Protein AF-A0A8T5P5E3-F1 (afdb_monomer)

Solvent-accessible surface area (backbone atoms only — not comparable to full-atom values): 14438 Å² total; per-residue (Å²): 136,67,80,71,67,58,60,64,55,57,58,58,57,59,63,62,60,65,74,73,73,77,80,77,90,73,97,64,95,64,75,77,82,79,79,85,51,52,33,33,43,68,87,44,78,39,42,57,67,54,41,41,70,78,64,34,76,46,77,54,92,93,40,62,20,26,44,44,39,54,57,51,65,73,39,97,61,78,67,61,77,79,35,31,35,38,41,29,20,76,87,69,52,54,37,57,42,47,37,74,55,33,63,64,16,28,42,23,80,44,78,49,65,41,86,90,78,66,48,74,47,76,41,37,28,40,45,43,79,93,48,53,82,74,73,44,36,62,46,37,34,36,39,37,78,43,91,75,77,56,34,31,44,74,88,44,72,42,37,73,97,30,56,49,88,80,44,44,76,41,74,34,52,37,48,102,87,43,69,50,63,18,40,25,41,38,36,52,51,55,57,71,63,59,78,67,61,76,82,30,38,37,38,40,30,16,76,88,70,52,69,46,76,42,48,37,70,39,31,66,42,20,23,38,23,66,98,60,35,24,38,48,29,17,39,91,62,78,46,35,44,76,90,55,45,41,50,44,44,41,38,36,42,76,94

Structure (mmCIF, N/CA/C/O backbone):
data_AF-A0A8T5P5E3-F1
#
_entry.id   AF-A0A8T5P5E3-F1
#
loop_
_atom_site.group_PDB
_atom_site.id
_atom_site.type_symbol
_atom_site.label_atom_id
_atom_site.label_alt_id
_atom_site.label_comp_id
_atom_site.label_asym_id
_atom_site.label_entity_id
_atom_site.label_seq_id
_atom_site.pdbx_PDB_ins_code
_atom_site.Cartn_x
_atom_site.Cartn_y
_atom_site.Cartn_z
_atom_site.occupancy
_atom_site.B_iso_or_equiv
_atom_site.auth_seq_id
_atom_site.auth_comp_id
_atom_site.auth_asym_id
_atom_site.auth_atom_id
_atom_site.pdbx_PDB_model_num
ATOM 1 N N . MET A 1 1 ? 24.155 16.646 14.158 1.00 45.16 1 MET A N 1
ATOM 2 C CA . MET A 1 1 ? 23.630 16.345 12.806 1.00 45.16 1 MET A CA 1
ATOM 3 C C . MET A 1 1 ? 24.225 15.022 12.354 1.00 45.16 1 MET A C 1
ATOM 5 O O . MET A 1 1 ? 25.444 14.921 12.277 1.00 45.16 1 MET A O 1
ATOM 9 N N . ASN A 1 2 ? 23.388 13.994 12.189 1.00 41.56 2 ASN A N 1
ATOM 10 C CA . ASN A 1 2 ? 23.821 12.610 11.974 1.00 41.56 2 ASN A CA 1
ATOM 11 C C . ASN A 1 2 ? 24.125 12.335 10.497 1.00 41.56 2 ASN A C 1
ATOM 13 O O . ASN A 1 2 ? 23.390 12.759 9.612 1.00 41.56 2 ASN A O 1
ATOM 17 N N . LYS A 1 3 ? 25.197 11.576 10.241 1.00 39.78 3 LYS A N 1
ATOM 18 C CA . LYS A 1 3 ? 25.694 11.217 8.898 1.00 39.78 3 LYS A CA 1
ATOM 19 C C . LYS A 1 3 ? 24.684 10.447 8.027 1.00 39.78 3 LYS A C 1
ATOM 21 O O . LYS A 1 3 ? 24.877 10.354 6.823 1.00 39.78 3 LYS A O 1
ATOM 26 N N . ILE A 1 4 ? 23.603 9.947 8.622 1.00 45.22 4 ILE A N 1
ATOM 27 C CA . ILE A 1 4 ? 22.534 9.204 7.942 1.00 45.22 4 ILE A CA 1
ATOM 28 C C . ILE A 1 4 ? 21.692 10.125 7.037 1.00 45.22 4 ILE A C 1
ATOM 30 O O . ILE A 1 4 ? 21.225 9.689 5.991 1.00 45.22 4 ILE A O 1
ATOM 34 N N . THR A 1 5 ? 21.574 11.419 7.354 1.00 43.72 5 THR A N 1
ATOM 35 C CA . THR A 1 5 ? 20.754 12.358 6.564 1.00 43.72 5 THR A CA 1
ATOM 36 C C . THR A 1 5 ? 21.365 12.693 5.193 1.00 43.72 5 THR A C 1
ATOM 38 O O . THR A 1 5 ? 20.643 13.086 4.286 1.00 43.72 5 THR A O 1
ATOM 41 N N . TRP A 1 6 ? 22.674 12.497 4.997 1.00 36.41 6 TRP A N 1
ATOM 42 C CA . TRP A 1 6 ? 23.340 12.811 3.723 1.00 36.41 6 TRP A CA 1
ATOM 43 C C . TRP A 1 6 ? 23.205 11.716 2.657 1.00 36.41 6 TRP A C 1
ATOM 45 O O . TRP A 1 6 ? 23.246 12.026 1.471 1.00 36.41 6 TRP A O 1
ATOM 55 N N . ILE A 1 7 ? 23.007 10.453 3.049 1.00 41.41 7 ILE A N 1
ATOM 56 C CA . ILE A 1 7 ? 22.948 9.335 2.091 1.00 41.41 7 ILE A CA 1
ATOM 57 C C . ILE A 1 7 ? 21.604 9.313 1.349 1.00 41.41 7 ILE A C 1
ATOM 59 O O . ILE A 1 7 ? 21.567 9.024 0.158 1.00 41.41 7 ILE A O 1
ATOM 63 N N . ILE A 1 8 ? 20.513 9.717 2.008 1.00 42.22 8 ILE A N 1
ATOM 64 C CA . ILE A 1 8 ? 19.183 9.768 1.381 1.00 42.22 8 ILE A CA 1
ATOM 65 C C . ILE A 1 8 ? 19.092 10.911 0.352 1.00 42.22 8 ILE A C 1
ATOM 67 O O . ILE A 1 8 ? 18.445 10.760 -0.678 1.00 42.22 8 ILE A O 1
ATOM 71 N N . ILE A 1 9 ? 19.795 12.029 0.570 1.00 40.44 9 ILE A N 1
ATOM 72 C CA . ILE A 1 9 ? 19.760 13.189 -0.340 1.00 40.44 9 ILE A CA 1
ATOM 73 C C . ILE A 1 9 ? 20.582 12.940 -1.619 1.00 40.44 9 ILE A C 1
ATOM 75 O O . ILE A 1 9 ? 20.217 13.430 -2.684 1.00 40.44 9 ILE A O 1
ATOM 79 N N . ALA A 1 10 ? 21.655 12.145 -1.549 1.00 40.16 10 ALA A N 1
ATOM 80 C CA . ALA A 1 10 ? 22.505 11.878 -2.711 1.00 40.16 10 ALA A CA 1
ATOM 81 C C . ALA A 1 10 ? 21.852 10.940 -3.746 1.00 40.16 10 ALA A C 1
ATOM 83 O O . ALA A 1 10 ? 22.044 11.139 -4.942 1.00 40.16 10 ALA A O 1
ATOM 84 N N . VAL A 1 11 ? 21.045 9.964 -3.311 1.00 41.31 11 VAL A N 1
ATOM 85 C CA . VAL A 1 11 ? 20.359 9.029 -4.226 1.00 41.31 11 VAL A CA 1
ATOM 86 C C . VAL A 1 11 ? 19.199 9.716 -4.959 1.00 41.31 11 VAL A C 1
ATOM 88 O O . VAL A 1 11 ? 19.016 9.509 -6.153 1.00 41.31 11 VAL A O 1
ATOM 91 N N . VAL A 1 12 ? 18.475 10.621 -4.292 1.00 41.19 12 VAL A N 1
ATOM 92 C CA . VAL A 1 12 ? 17.370 11.380 -4.914 1.00 41.19 12 VAL A CA 1
ATOM 93 C C . VAL A 1 12 ? 17.876 12.382 -5.966 1.00 41.19 12 VAL A C 1
ATOM 95 O O . VAL A 1 12 ? 17.190 12.640 -6.951 1.00 41.19 12 VAL A O 1
ATOM 98 N N . ALA A 1 13 ? 19.092 12.916 -5.811 1.00 37.75 13 ALA A N 1
ATOM 99 C CA . ALA A 1 13 ? 19.668 13.865 -6.767 1.00 37.75 13 ALA A CA 1
ATOM 100 C C . ALA A 1 13 ? 20.162 13.217 -8.077 1.00 37.75 13 ALA A C 1
ATOM 102 O O . ALA A 1 13 ? 20.215 13.900 -9.097 1.00 37.75 13 ALA A O 1
ATOM 103 N N . ALA A 1 14 ? 20.508 11.924 -8.070 1.00 38.75 14 ALA A N 1
ATOM 104 C CA . ALA A 1 14 ? 20.955 11.217 -9.274 1.00 38.75 14 ALA A CA 1
ATOM 105 C C . ALA A 1 14 ? 19.781 10.822 -10.189 1.00 38.75 14 ALA A C 1
ATOM 107 O O . ALA A 1 14 ? 19.882 10.973 -11.404 1.00 38.75 14 ALA A O 1
ATOM 108 N N . VAL A 1 15 ? 18.639 10.431 -9.610 1.00 42.12 15 VAL A N 1
ATOM 109 C CA . VAL A 1 15 ? 17.419 10.086 -10.367 1.00 42.12 15 VAL A CA 1
ATOM 110 C C . VAL A 1 15 ? 16.830 11.317 -11.081 1.00 42.12 15 VAL A C 1
ATOM 112 O O . VAL A 1 15 ? 16.365 11.224 -12.212 1.00 42.12 15 VAL A O 1
ATOM 115 N N . LEU A 1 16 ? 16.953 12.512 -10.490 1.00 38.50 16 LEU A N 1
ATOM 116 C CA . LEU A 1 16 ? 16.468 13.766 -11.089 1.00 38.50 16 LEU A CA 1
ATOM 117 C C . LEU A 1 16 ? 17.280 14.264 -12.301 1.00 38.50 16 LEU A C 1
ATOM 119 O O . LEU A 1 16 ? 16.811 15.156 -13.006 1.00 38.50 16 LEU A O 1
ATOM 123 N N . LEU A 1 17 ? 18.475 13.724 -12.567 1.00 36.62 17 LEU A N 1
ATOM 124 C CA . LEU A 1 17 ? 19.318 14.211 -13.667 1.00 36.62 17 LEU A CA 1
ATOM 125 C C . LEU A 1 17 ? 19.034 13.515 -15.010 1.00 36.62 17 LEU A C 1
ATOM 127 O O . LEU A 1 17 ? 19.373 14.068 -16.054 1.00 36.62 17 LEU A O 1
ATOM 131 N N . VAL A 1 18 ? 18.382 12.348 -15.011 1.00 41.12 18 VAL A N 1
ATOM 132 C CA . VAL A 1 18 ? 18.103 11.594 -16.249 1.00 41.12 18 VAL A CA 1
ATOM 133 C C . VAL A 1 18 ? 16.810 12.068 -16.929 1.00 41.12 18 VAL A C 1
ATOM 135 O O . VAL A 1 18 ? 16.757 12.137 -18.153 1.00 41.12 18 VAL A O 1
ATOM 138 N N . ALA A 1 19 ? 15.816 12.542 -16.170 1.00 42.28 19 ALA A N 1
ATOM 139 C CA . ALA A 1 19 ? 14.566 13.068 -16.736 1.00 42.28 19 ALA A CA 1
ATOM 140 C C . ALA A 1 19 ? 14.718 14.426 -17.466 1.00 42.28 19 ALA A C 1
ATOM 142 O O . ALA A 1 19 ? 13.847 14.821 -18.238 1.00 42.28 19 ALA A O 1
ATOM 143 N N . ALA A 1 20 ? 15.820 15.157 -17.258 1.00 38.56 20 ALA A N 1
ATOM 144 C CA . ALA A 1 20 ? 15.995 16.513 -17.789 1.00 38.56 20 ALA A CA 1
ATOM 145 C C . ALA A 1 20 ? 16.628 16.593 -19.196 1.00 38.56 20 ALA A C 1
ATOM 147 O O . ALA A 1 20 ? 16.733 17.689 -19.745 1.00 38.56 20 ALA A O 1
ATOM 148 N N . LEU A 1 21 ? 17.054 15.475 -19.797 1.00 40.62 21 LEU A N 1
ATOM 149 C CA . LEU A 1 21 ? 17.765 15.481 -21.089 1.00 40.62 21 LEU A CA 1
ATOM 150 C C . LEU A 1 21 ? 16.905 15.095 -22.309 1.00 40.62 21 LEU A C 1
ATOM 152 O O . LEU A 1 21 ? 17.418 15.091 -23.424 1.00 40.62 21 LEU A O 1
ATOM 156 N N . GLY A 1 22 ? 15.606 14.835 -22.138 1.00 39.25 22 GLY A N 1
ATOM 157 C CA . GLY A 1 22 ? 14.732 14.347 -23.217 1.00 39.25 22 GLY A CA 1
ATOM 158 C C . GLY A 1 22 ? 13.966 15.394 -24.036 1.00 39.25 22 GLY A C 1
ATOM 159 O O . GLY A 1 22 ? 13.240 15.013 -24.945 1.00 39.25 22 GLY A O 1
ATOM 160 N N . LEU A 1 23 ? 14.081 16.697 -23.753 1.00 38.88 23 LEU A N 1
ATOM 161 C CA . LEU A 1 23 ? 13.311 17.730 -24.466 1.00 38.88 23 LEU A CA 1
ATOM 162 C C . LEU A 1 23 ? 14.224 18.770 -25.132 1.00 38.88 23 LEU A C 1
ATOM 164 O O . LEU A 1 23 ? 14.271 19.929 -24.723 1.00 38.88 23 LEU A O 1
ATOM 168 N N . SER A 1 24 ? 14.929 18.378 -26.196 1.00 39.50 24 SER A N 1
ATOM 169 C CA . SER A 1 24 ? 15.354 19.336 -27.227 1.00 39.50 24 SER A CA 1
ATOM 170 C C . SER A 1 24 ? 14.561 19.074 -28.504 1.00 39.50 24 SER A C 1
ATOM 172 O O . SER A 1 24 ? 14.852 18.141 -29.250 1.00 39.50 24 SER A O 1
ATOM 174 N N . MET A 1 25 ? 13.539 19.895 -28.738 1.00 38.22 25 MET A N 1
ATOM 175 C CA . MET A 1 25 ? 12.763 19.891 -29.973 1.00 38.22 25 MET A CA 1
ATOM 176 C C . MET A 1 25 ? 13.641 20.401 -31.121 1.00 38.22 25 MET A C 1
ATOM 178 O O . MET A 1 25 ? 13.928 21.595 -31.188 1.00 38.22 25 MET A O 1
ATOM 182 N N . ASN A 1 26 ? 14.062 19.502 -32.012 1.00 43.06 26 ASN A N 1
ATOM 183 C CA . ASN A 1 26 ? 14.483 19.870 -33.360 1.00 43.06 26 ASN A CA 1
ATOM 184 C C . ASN A 1 26 ? 13.340 19.536 -34.324 1.00 43.06 26 ASN A C 1
ATOM 186 O O . ASN A 1 26 ? 13.001 18.375 -34.542 1.00 43.06 26 ASN A O 1
ATOM 190 N N . ASP A 1 27 ? 12.754 20.603 -34.857 1.00 58.12 27 ASP A N 1
ATOM 191 C CA . ASP A 1 27 ? 11.652 20.658 -35.816 1.00 58.12 27 ASP A CA 1
ATOM 192 C C . ASP A 1 27 ? 12.148 20.356 -37.240 1.00 58.12 27 ASP A C 1
ATOM 194 O O . ASP A 1 27 ? 12.181 21.235 -38.091 1.00 58.12 27 ASP A O 1
ATOM 198 N N . ASP A 1 28 ? 12.612 19.127 -37.485 1.00 46.50 28 ASP A N 1
ATOM 199 C CA . ASP A 1 28 ? 13.030 18.679 -38.823 1.00 46.50 28 ASP A CA 1
ATOM 200 C C . ASP A 1 28 ? 12.792 17.168 -38.998 1.00 46.50 28 ASP A C 1
ATOM 202 O O . ASP A 1 28 ? 13.725 16.368 -39.007 1.00 46.50 28 ASP A O 1
ATOM 206 N N . GLY A 1 29 ? 11.524 16.753 -39.122 1.00 53.09 29 GLY A N 1
ATOM 207 C CA . GLY A 1 29 ? 11.130 15.455 -39.705 1.00 53.09 29 GLY A CA 1
ATOM 208 C C . GLY A 1 29 ? 11.810 14.198 -39.135 1.00 53.09 29 GLY A C 1
ATOM 209 O O . GLY A 1 29 ? 11.967 13.207 -39.855 1.00 53.09 29 GLY A O 1
ATOM 210 N N . ALA A 1 30 ? 12.254 14.246 -37.878 1.00 44.53 30 ALA A N 1
ATOM 211 C CA . ALA A 1 30 ? 13.003 13.183 -37.233 1.00 44.53 30 ALA A CA 1
ATOM 212 C C . ALA A 1 30 ? 12.046 12.097 -36.738 1.00 44.53 30 ALA A C 1
ATOM 214 O O . ALA A 1 30 ? 11.038 12.384 -36.100 1.00 44.53 30 ALA A O 1
ATOM 215 N N . LYS A 1 31 ? 12.383 10.849 -37.076 1.00 46.12 31 LYS A N 1
ATOM 216 C CA . LYS A 1 31 ? 11.751 9.632 -36.561 1.00 46.12 31 LYS A CA 1
ATOM 217 C C . LYS A 1 31 ? 11.583 9.722 -35.044 1.00 46.12 31 LYS A C 1
ATOM 219 O O . LYS A 1 31 ? 12.480 10.259 -34.395 1.00 46.12 31 LYS A O 1
ATOM 224 N N . ASP A 1 32 ? 10.466 9.182 -34.555 1.00 50.44 32 ASP A N 1
ATOM 225 C CA . ASP A 1 32 ? 10.062 9.165 -33.149 1.00 50.44 32 ASP A CA 1
ATOM 226 C C . ASP A 1 32 ? 11.248 9.092 -32.186 1.00 50.44 32 ASP A C 1
ATOM 228 O O . ASP A 1 32 ? 12.123 8.235 -32.371 1.00 50.44 32 ASP A O 1
ATOM 232 N N . PRO A 1 33 ? 11.306 9.969 -31.167 1.00 53.09 33 PRO A N 1
ATOM 233 C CA . PRO A 1 33 ? 12.269 9.802 -30.098 1.00 53.09 33 PRO A CA 1
ATOM 234 C C . PRO A 1 33 ? 12.005 8.440 -29.456 1.00 53.09 33 PRO A C 1
ATOM 236 O O . PRO A 1 33 ? 10.984 8.228 -28.810 1.00 53.09 33 PRO A O 1
ATOM 239 N N . GLU A 1 34 ? 12.922 7.500 -29.669 1.00 67.50 34 GLU A N 1
ATOM 240 C CA . GLU A 1 34 ? 12.907 6.205 -29.004 1.00 67.50 34 GLU A CA 1
ATOM 241 C C . GLU A 1 34 ? 12.962 6.478 -27.495 1.00 67.50 34 GLU A C 1
ATOM 243 O O . GLU A 1 34 ? 13.973 6.956 -26.972 1.00 67.50 34 GLU A O 1
ATOM 248 N N . TYR A 1 35 ? 11.829 6.302 -26.809 1.00 69.31 35 TYR A N 1
ATOM 249 C CA . TYR A 1 35 ? 11.712 6.605 -25.388 1.00 69.31 35 TYR A CA 1
ATOM 250 C C . TYR A 1 35 ? 12.671 5.704 -24.608 1.00 69.31 35 TYR A C 1
ATOM 252 O O . TYR A 1 35 ? 12.421 4.511 -24.428 1.00 69.31 35 TYR A O 1
ATOM 260 N N . VAL A 1 36 ? 13.768 6.274 -24.106 1.00 82.38 36 VAL A N 1
ATOM 261 C CA . VAL A 1 36 ? 14.658 5.572 -23.176 1.00 82.38 36 VAL A CA 1
ATOM 262 C C . VAL A 1 36 ? 14.017 5.615 -21.795 1.00 82.38 36 VAL A C 1
ATOM 264 O O . VAL A 1 36 ? 14.304 6.485 -20.976 1.00 82.38 36 VAL A O 1
ATOM 267 N N . LEU A 1 37 ? 13.092 4.690 -21.559 1.00 91.69 37 LEU A N 1
ATOM 268 C CA . LEU A 1 37 ? 12.469 4.503 -20.256 1.00 91.69 37 LEU A CA 1
ATOM 269 C C . LEU A 1 37 ? 13.406 3.691 -19.364 1.00 91.69 37 LEU A C 1
ATOM 271 O O . LEU A 1 37 ? 13.874 2.620 -19.759 1.00 91.69 37 LEU A O 1
ATOM 275 N N . SER A 1 38 ? 13.665 4.192 -18.161 1.00 94.31 38 SER A N 1
ATOM 276 C CA . SER A 1 38 ? 14.521 3.542 -17.175 1.00 94.31 38 SER A CA 1
ATOM 277 C C . SER A 1 38 ? 13.876 3.522 -15.794 1.00 94.31 38 SER A C 1
ATOM 279 O O . SER A 1 38 ? 12.949 4.279 -15.512 1.00 94.31 38 SER A O 1
ATOM 281 N N . ALA A 1 39 ? 14.362 2.634 -14.932 1.00 95.62 39 ALA A N 1
ATOM 282 C CA . ALA A 1 39 ? 13.995 2.614 -13.525 1.00 95.62 39 ALA A CA 1
ATOM 283 C C . ALA A 1 39 ? 15.183 2.223 -12.645 1.00 95.62 39 ALA A C 1
ATOM 285 O O . ALA A 1 39 ? 16.041 1.432 -13.043 1.00 95.62 39 ALA A O 1
ATOM 286 N N . ASN A 1 40 ? 15.185 2.741 -11.419 1.00 97.19 40 ASN A N 1
ATOM 287 C CA . ASN A 1 40 ? 16.149 2.383 -10.387 1.00 97.19 40 ASN A CA 1
ATOM 288 C C . ASN A 1 40 ? 15.592 1.267 -9.491 1.00 97.19 40 ASN A C 1
ATOM 290 O O . ASN A 1 40 ? 14.604 1.453 -8.776 1.00 97.19 40 ASN A O 1
ATOM 294 N N . ILE A 1 41 ? 16.233 0.107 -9.484 1.00 97.31 41 ILE A N 1
ATOM 295 C CA . ILE A 1 41 ? 15.871 -1.032 -8.646 1.00 97.31 41 ILE A CA 1
ATOM 296 C C . ILE A 1 41 ? 16.900 -1.148 -7.528 1.00 97.31 41 ILE A C 1
ATOM 298 O O . ILE A 1 41 ? 17.997 -1.670 -7.701 1.00 97.31 41 ILE A O 1
ATOM 302 N N . ASN A 1 42 ? 16.536 -0.630 -6.355 1.00 93.94 42 ASN A N 1
ATOM 303 C CA . ASN A 1 42 ? 17.320 -0.693 -5.124 1.00 93.94 42 ASN A CA 1
ATOM 304 C C . ASN A 1 42 ? 18.788 -0.241 -5.307 1.00 93.94 42 ASN A C 1
ATOM 306 O O . ASN A 1 42 ? 19.707 -0.825 -4.730 1.00 93.94 42 ASN A O 1
ATOM 310 N N . GLY A 1 43 ? 18.999 0.818 -6.094 1.00 94.19 43 GLY A N 1
ATOM 311 C CA . GLY A 1 43 ? 20.308 1.411 -6.367 1.00 94.19 43 GLY A CA 1
ATOM 312 C C . GLY A 1 43 ? 20.943 1.023 -7.705 1.00 94.19 43 GLY A C 1
ATOM 313 O O . GLY A 1 43 ? 21.932 1.655 -8.064 1.00 94.19 43 GLY A O 1
ATOM 314 N N . SER A 1 44 ? 20.384 0.063 -8.442 1.00 96.00 44 SER A N 1
ATOM 315 C CA . SER A 1 44 ? 20.813 -0.287 -9.804 1.00 96.00 44 SER A CA 1
ATOM 316 C C . SER A 1 44 ? 19.883 0.342 -10.842 1.00 96.00 44 SER A C 1
ATOM 318 O O . SER A 1 44 ? 18.669 0.214 -10.715 1.00 96.00 44 SER A O 1
ATOM 320 N N . ASP A 1 45 ? 20.424 1.011 -11.858 1.00 96.44 45 ASP A N 1
ATOM 321 C CA . ASP A 1 45 ? 19.632 1.593 -12.948 1.00 96.44 45 ASP A CA 1
ATOM 322 C C . ASP A 1 45 ? 19.542 0.621 -14.126 1.00 96.44 45 ASP A C 1
ATOM 324 O O . ASP A 1 45 ? 20.558 0.069 -14.540 1.00 96.44 45 ASP A O 1
ATOM 328 N N . TYR A 1 46 ? 18.340 0.460 -14.680 1.00 95.81 46 TYR A N 1
ATOM 329 C CA . TYR A 1 46 ? 18.096 -0.340 -15.880 1.00 95.81 46 TYR A CA 1
ATOM 330 C C . TYR A 1 46 ? 17.227 0.446 -16.855 1.00 95.81 46 TYR A C 1
ATOM 332 O O . TYR A 1 46 ? 16.250 1.081 -16.451 1.00 95.81 46 TYR A O 1
ATOM 340 N N . THR A 1 47 ? 17.532 0.375 -18.143 1.00 96.69 47 THR A N 1
ATOM 341 C CA . THR A 1 47 ? 16.585 0.703 -19.216 1.00 96.69 47 THR A CA 1
ATOM 342 C C . THR A 1 47 ? 15.593 -0.442 -19.408 1.00 96.69 47 THR A C 1
ATOM 344 O O . THR A 1 47 ? 15.882 -1.592 -19.084 1.00 96.69 47 THR A O 1
ATOM 347 N N . TYR A 1 48 ? 14.417 -0.170 -19.974 1.00 95.25 48 TYR A N 1
ATOM 348 C CA . TYR A 1 48 ? 13.432 -1.226 -20.227 1.00 95.25 48 TYR A CA 1
ATOM 349 C C . TYR A 1 48 ? 13.959 -2.327 -21.165 1.00 95.25 48 TYR A C 1
ATOM 351 O O . TYR A 1 48 ? 13.645 -3.501 -20.977 1.00 95.25 48 TYR A O 1
ATOM 359 N N . ALA A 1 49 ? 14.802 -1.967 -22.139 1.00 95.12 49 ALA A N 1
ATOM 360 C CA . ALA A 1 49 ? 15.452 -2.931 -23.024 1.00 95.12 49 ALA A CA 1
ATOM 361 C C . ALA A 1 49 ? 16.400 -3.870 -22.257 1.00 95.12 49 ALA A C 1
ATOM 363 O O . ALA A 1 49 ? 16.322 -5.083 -22.442 1.00 95.12 49 ALA A O 1
ATOM 364 N N . GLU A 1 50 ? 17.233 -3.330 -21.359 1.00 96.75 50 GLU A N 1
ATOM 365 C CA . GLU A 1 50 ? 18.102 -4.129 -20.480 1.00 96.75 50 GLU A CA 1
ATOM 366 C C . GLU A 1 50 ? 17.276 -5.029 -19.557 1.00 96.75 50 GLU A C 1
ATOM 368 O O . GLU A 1 50 ? 17.571 -6.213 -19.436 1.00 96.75 50 GLU A O 1
ATOM 373 N N . MET A 1 51 ? 16.182 -4.515 -18.979 1.00 97.44 51 MET A N 1
ATOM 374 C CA . MET A 1 51 ? 15.294 -5.327 -18.141 1.00 97.44 51 MET A CA 1
ATOM 375 C C . MET A 1 51 ? 14.750 -6.550 -18.900 1.00 97.44 51 MET A C 1
ATOM 377 O O . MET A 1 51 ? 14.696 -7.648 -18.348 1.00 97.44 51 MET A O 1
ATOM 381 N N . MET A 1 52 ? 14.329 -6.374 -20.157 1.00 96.56 52 MET A N 1
ATOM 382 C CA . MET A 1 52 ? 13.813 -7.477 -20.974 1.00 96.56 52 MET A CA 1
ATOM 383 C C . MET A 1 52 ? 14.900 -8.482 -21.363 1.00 96.56 52 MET A C 1
ATOM 385 O O . MET A 1 52 ? 14.630 -9.683 -21.352 1.00 96.56 52 MET A O 1
ATOM 389 N N . ASP A 1 53 ? 16.100 -8.010 -21.707 1.00 97.12 53 ASP A N 1
ATOM 390 C CA . ASP A 1 53 ? 17.220 -8.870 -22.110 1.00 97.12 53 ASP A CA 1
ATOM 391 C C . ASP A 1 53 ? 17.757 -9.693 -20.929 1.00 97.12 53 ASP A C 1
ATOM 393 O O . ASP A 1 53 ? 17.916 -10.910 -21.032 1.00 97.12 53 ASP A O 1
ATOM 397 N N . GLU A 1 54 ? 17.964 -9.052 -19.776 1.00 97.88 54 GLU A N 1
ATOM 398 C CA . GLU A 1 54 ? 18.584 -9.683 -18.607 1.00 97.88 54 GLU A CA 1
ATOM 399 C C . GLU A 1 54 ? 17.621 -10.592 -17.834 1.00 97.88 54 GLU A C 1
ATOM 401 O O . GLU A 1 54 ? 18.010 -11.668 -17.369 1.00 97.88 54 GLU A O 1
ATOM 406 N N . PHE A 1 55 ? 16.354 -10.191 -17.698 1.00 97.69 55 PHE A N 1
ATOM 407 C CA . PHE A 1 55 ? 15.393 -10.882 -16.828 1.00 97.69 55 PHE A CA 1
ATOM 408 C C . PHE A 1 55 ? 14.301 -11.636 -17.594 1.00 97.69 55 PHE A C 1
ATOM 410 O O . PHE A 1 55 ? 13.519 -12.373 -16.982 1.00 97.69 55 PHE A O 1
ATOM 417 N N . GLY A 1 56 ? 14.253 -11.485 -18.919 1.00 96.06 56 GLY A N 1
ATOM 418 C CA . GLY A 1 56 ? 13.226 -12.065 -19.775 1.00 96.06 56 GLY A CA 1
ATOM 419 C C . GLY A 1 56 ? 11.844 -11.443 -19.572 1.00 96.06 56 GLY A C 1
ATOM 420 O O . GLY A 1 56 ? 11.631 -10.536 -18.763 1.00 96.06 56 GLY A O 1
ATOM 421 N N . THR 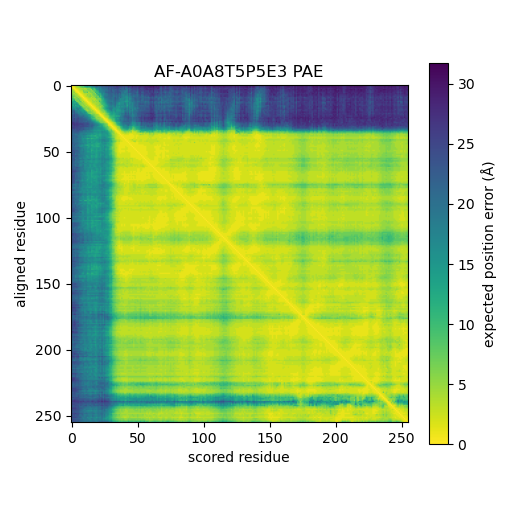A 1 57 ? 10.866 -11.967 -20.312 1.00 96.81 57 THR A N 1
ATOM 422 C CA . THR A 1 57 ? 9.475 -11.516 -20.232 1.00 96.81 57 THR A CA 1
ATOM 423 C C . THR A 1 57 ? 8.567 -12.551 -19.567 1.00 96.81 57 THR A C 1
ATOM 425 O O . THR A 1 57 ? 8.796 -13.763 -19.589 1.00 96.81 57 THR A O 1
ATOM 428 N N . LYS A 1 58 ? 7.509 -12.051 -18.929 1.00 96.56 58 LYS A N 1
ATOM 429 C CA . LYS A 1 58 ? 6.442 -12.806 -18.273 1.00 96.56 58 LYS A CA 1
ATOM 430 C C . LYS A 1 58 ? 5.109 -12.149 -18.610 1.00 96.56 58 LYS A C 1
ATOM 432 O O . LYS A 1 58 ? 4.978 -10.929 -18.541 1.00 96.56 58 LYS A O 1
ATOM 437 N N . THR A 1 59 ? 4.096 -12.957 -18.912 1.00 97.38 59 THR A N 1
ATOM 438 C CA . THR A 1 59 ? 2.728 -12.464 -19.106 1.00 97.38 59 THR A CA 1
ATOM 439 C C . THR A 1 59 ? 1.929 -12.549 -17.808 1.00 97.38 59 THR A C 1
ATOM 441 O O . THR A 1 59 ? 1.844 -13.613 -17.193 1.00 97.38 59 THR A O 1
ATOM 444 N N . VAL A 1 60 ? 1.310 -11.439 -17.407 1.00 96.25 60 VAL A N 1
ATOM 445 C CA . VAL A 1 60 ? 0.425 -11.323 -16.240 1.00 96.25 60 VAL A CA 1
ATOM 446 C C . VAL A 1 60 ? -0.791 -10.487 -16.631 1.00 96.25 60 VAL A C 1
ATOM 448 O O . VAL A 1 60 ? -0.641 -9.404 -17.189 1.00 96.25 60 VAL A O 1
ATOM 451 N N . ASP A 1 61 ? -2.004 -10.993 -16.388 1.00 92.81 61 ASP A N 1
ATOM 452 C CA . ASP A 1 61 ? -3.270 -10.339 -16.770 1.00 92.81 61 ASP A CA 1
ATOM 453 C C . ASP A 1 61 ? -3.307 -9.844 -18.227 1.00 92.81 61 ASP A C 1
ATOM 455 O O . ASP A 1 61 ? -3.739 -8.727 -18.535 1.00 92.81 61 ASP A O 1
ATOM 459 N N . GLY A 1 62 ? -2.793 -10.681 -19.134 1.00 95.38 62 GLY A N 1
ATOM 460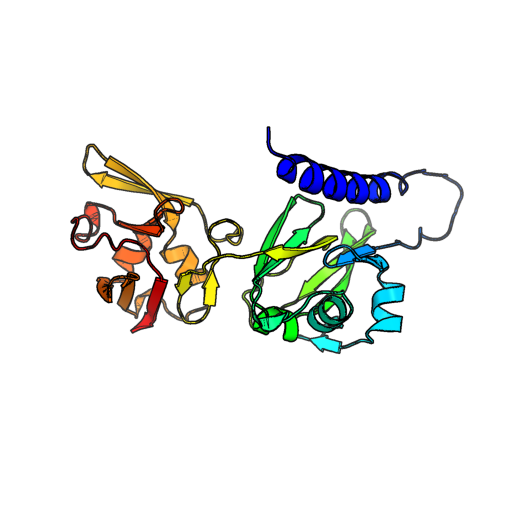 C CA . GLY A 1 62 ? -2.721 -10.388 -20.566 1.00 95.38 62 GLY A CA 1
ATOM 461 C C . GLY A 1 62 ? -1.724 -9.291 -20.950 1.00 95.38 62 GLY A C 1
ATOM 462 O O . GLY A 1 62 ? -1.751 -8.845 -22.091 1.00 95.38 62 GLY A O 1
ATOM 463 N N . LYS A 1 63 ? -0.864 -8.844 -20.027 1.00 96.75 63 LYS A N 1
ATOM 464 C CA . LYS A 1 63 ? 0.219 -7.886 -20.286 1.00 96.75 63 LYS A CA 1
ATOM 465 C C . LYS A 1 63 ? 1.555 -8.593 -20.217 1.00 96.75 63 LYS A C 1
ATOM 467 O O . LYS A 1 63 ? 1.786 -9.372 -19.296 1.00 96.75 63 LYS A O 1
ATOM 472 N N . GLU A 1 64 ? 2.414 -8.330 -21.186 1.00 97.94 64 GLU A N 1
ATOM 473 C CA . GLU A 1 64 ? 3.787 -8.817 -21.199 1.00 97.94 64 GLU A CA 1
ATOM 474 C C . GLU A 1 64 ? 4.701 -7.799 -20.518 1.00 97.94 64 GLU A C 1
ATOM 476 O O . GLU A 1 64 ? 4.611 -6.604 -20.775 1.00 97.94 64 GLU A O 1
ATOM 481 N N . GLY A 1 65 ? 5.568 -8.256 -19.623 1.00 97.81 65 GLY A N 1
ATOM 482 C CA . GLY A 1 65 ? 6.504 -7.379 -18.936 1.00 97.81 65 GLY A CA 1
ATOM 483 C C . GLY A 1 65 ? 7.591 -8.144 -18.201 1.00 97.81 65 GLY A C 1
ATOM 484 O O . GLY A 1 65 ? 7.701 -9.361 -18.317 1.00 97.81 65 GLY A O 1
ATOM 485 N N . VAL A 1 66 ? 8.392 -7.426 -17.427 1.00 98.44 66 VAL A N 1
ATOM 486 C CA . VAL A 1 66 ? 9.557 -7.962 -16.718 1.00 98.44 66 VAL A CA 1
ATOM 487 C C . VAL A 1 66 ? 9.216 -8.209 -15.252 1.00 98.44 66 VAL A C 1
ATOM 489 O O . VAL A 1 66 ? 8.549 -7.391 -14.621 1.00 98.44 66 VAL A O 1
ATOM 492 N N . SER A 1 67 ? 9.652 -9.338 -14.685 1.00 98.19 67 SER A N 1
ATOM 493 C CA . SER A 1 67 ? 9.364 -9.675 -13.283 1.00 98.19 67 SER A CA 1
ATOM 494 C C . SER A 1 67 ? 10.028 -8.699 -12.308 1.00 98.19 67 SER A C 1
ATOM 496 O O . SER A 1 67 ? 11.251 -8.573 -12.279 1.00 98.19 67 SER A O 1
ATOM 498 N N . LEU A 1 68 ? 9.225 -8.095 -11.424 1.00 98.19 68 LEU A N 1
ATOM 499 C CA . LEU A 1 68 ? 9.722 -7.222 -10.353 1.00 98.19 68 LEU A CA 1
ATOM 500 C C . LEU A 1 68 ? 10.671 -7.965 -9.404 1.00 98.19 68 LEU A C 1
ATOM 502 O O . LEU A 1 68 ? 11.729 -7.449 -9.052 1.00 98.19 68 LEU A O 1
ATOM 506 N N . SER A 1 69 ? 10.328 -9.197 -9.018 1.00 98.19 69 SER A N 1
ATOM 507 C CA . SER A 1 69 ? 11.197 -10.006 -8.156 1.00 98.19 69 SER A CA 1
ATOM 508 C C . SER A 1 69 ? 12.522 -10.404 -8.805 1.00 98.19 69 SER A C 1
ATOM 510 O O . SER A 1 69 ? 13.523 -10.477 -8.099 1.00 98.19 69 SER A O 1
ATOM 512 N N . ALA A 1 70 ? 12.555 -10.641 -10.123 1.00 98.12 70 ALA A N 1
ATOM 513 C CA . ALA A 1 70 ? 13.799 -10.968 -10.820 1.00 98.12 70 ALA A CA 1
ATOM 514 C C . ALA A 1 70 ? 14.773 -9.786 -10.761 1.00 98.12 70 ALA A C 1
ATOM 516 O O . ALA A 1 70 ? 15.911 -9.967 -10.337 1.00 98.12 70 ALA A O 1
ATOM 517 N N . MET A 1 71 ? 14.277 -8.576 -11.046 1.00 97.94 71 MET A N 1
ATOM 518 C CA . MET A 1 71 ? 15.066 -7.347 -10.940 1.00 97.94 71 MET A CA 1
ATOM 519 C C . MET A 1 71 ? 15.577 -7.102 -9.515 1.00 97.94 71 MET A C 1
ATOM 521 O O . MET A 1 71 ? 16.725 -6.731 -9.324 1.00 97.94 71 MET A O 1
ATOM 525 N N . VAL A 1 72 ? 14.758 -7.335 -8.481 1.00 97.88 72 VAL A N 1
ATOM 526 C CA . VAL A 1 72 ? 15.212 -7.187 -7.084 1.00 97.88 72 VAL A CA 1
ATOM 527 C C . VAL A 1 72 ? 16.273 -8.229 -6.715 1.00 97.88 72 VAL A C 1
ATOM 529 O O . VAL A 1 72 ? 17.231 -7.891 -6.019 1.00 97.88 72 VAL A O 1
ATOM 532 N N . ASN A 1 73 ? 16.119 -9.477 -7.165 1.00 97.31 73 ASN A N 1
ATOM 533 C CA . ASN A 1 73 ? 17.063 -10.563 -6.884 1.00 97.31 73 ASN A CA 1
ATOM 534 C C . ASN A 1 73 ? 18.437 -10.360 -7.536 1.00 97.31 73 ASN A C 1
ATOM 536 O O . ASN A 1 73 ? 19.414 -10.917 -7.042 1.00 97.31 73 ASN A O 1
ATOM 540 N N . ASP A 1 74 ? 18.511 -9.588 -8.619 1.00 97.44 74 ASP A N 1
ATOM 541 C CA . ASP A 1 74 ? 19.774 -9.214 -9.263 1.00 97.44 74 ASP A CA 1
ATOM 542 C C . ASP A 1 74 ? 20.578 -8.191 -8.441 1.00 97.44 74 ASP A C 1
ATOM 544 O O . ASP A 1 74 ? 21.798 -8.071 -8.548 1.00 97.44 74 ASP A O 1
ATOM 548 N N . THR A 1 75 ? 19.911 -7.484 -7.528 1.00 94.06 75 THR A N 1
ATOM 549 C CA . THR A 1 75 ? 20.579 -6.537 -6.635 1.00 94.06 75 THR A CA 1
ATOM 550 C C . THR A 1 75 ? 21.363 -7.270 -5.543 1.00 94.06 75 THR A C 1
ATOM 552 O O . THR A 1 75 ? 21.075 -8.407 -5.175 1.00 94.06 75 THR A O 1
ATOM 555 N N . ALA A 1 76 ? 22.322 -6.589 -4.910 1.00 92.62 76 ALA A N 1
ATOM 556 C CA . ALA A 1 76 ? 23.081 -7.135 -3.776 1.00 92.62 76 ALA A CA 1
ATOM 557 C C . ALA A 1 76 ? 22.261 -7.255 -2.463 1.00 92.62 76 ALA A C 1
ATOM 559 O O . ALA A 1 76 ? 22.818 -7.195 -1.360 1.00 92.62 76 ALA A O 1
ATOM 560 N N . LEU A 1 77 ? 20.931 -7.360 -2.546 1.00 93.31 77 LEU A N 1
ATOM 561 C CA . LEU A 1 77 ? 20.039 -7.418 -1.397 1.00 93.31 77 LEU A CA 1
ATOM 562 C C . LEU A 1 77 ? 19.972 -8.832 -0.810 1.00 93.31 77 LEU A C 1
ATOM 564 O O . LEU A 1 77 ? 19.473 -9.763 -1.428 1.00 93.31 77 LEU A O 1
ATOM 568 N N . ALA A 1 78 ? 20.413 -8.980 0.439 1.00 95.56 78 ALA A N 1
ATOM 569 C CA . ALA A 1 78 ? 20.231 -10.223 1.180 1.00 95.56 78 ALA A CA 1
ATOM 570 C C . ALA A 1 78 ? 18.785 -10.382 1.687 1.00 95.56 78 ALA A C 1
ATOM 572 O O . ALA A 1 78 ? 18.196 -9.424 2.201 1.00 95.56 78 ALA A O 1
ATOM 573 N N . ASN A 1 79 ? 18.280 -11.619 1.623 1.00 95.69 79 ASN A N 1
ATOM 574 C CA . ASN A 1 79 ? 16.980 -12.060 2.146 1.00 95.69 79 ASN A CA 1
ATOM 575 C C . ASN A 1 79 ? 15.806 -11.176 1.673 1.00 95.69 79 ASN A C 1
ATOM 577 O O . ASN A 1 79 ? 15.129 -10.558 2.508 1.00 95.69 79 ASN A O 1
ATOM 581 N N . PRO A 1 80 ? 15.588 -11.050 0.350 1.00 96.69 80 PRO A N 1
ATOM 582 C CA . PRO A 1 80 ? 14.556 -10.185 -0.224 1.00 96.69 80 PRO A CA 1
ATOM 583 C C . PRO A 1 80 ? 13.148 -10.459 0.333 1.00 96.69 80 PRO A C 1
ATOM 585 O O . PRO A 1 80 ? 12.333 -9.542 0.425 1.00 96.69 80 PRO A O 1
ATOM 588 N N . GLU A 1 81 ? 12.877 -11.680 0.781 1.00 96.50 81 GLU A N 1
ATOM 589 C CA . GLU A 1 81 ? 11.612 -12.116 1.370 1.00 96.50 81 GLU A CA 1
ATOM 590 C C . GLU A 1 81 ? 11.284 -11.492 2.730 1.00 96.50 81 GLU A C 1
ATOM 592 O O . GLU A 1 81 ? 10.139 -11.546 3.171 1.00 96.50 81 GLU A O 1
ATOM 597 N N . THR A 1 82 ? 12.270 -10.892 3.398 1.00 95.88 82 THR A N 1
ATOM 598 C CA . THR A 1 82 ? 12.096 -10.274 4.724 1.00 95.88 82 THR A CA 1
ATOM 599 C C . THR A 1 82 ? 11.772 -8.783 4.665 1.00 95.88 82 THR A C 1
ATOM 601 O O . THR A 1 82 ? 11.538 -8.165 5.704 1.00 95.88 82 THR A O 1
ATOM 604 N N . TRP A 1 83 ? 11.770 -8.198 3.466 1.00 96.81 83 TRP A N 1
ATOM 605 C CA . TRP A 1 83 ? 11.587 -6.766 3.261 1.00 96.81 83 TRP A CA 1
ATOM 606 C C . TRP A 1 83 ? 10.210 -6.437 2.689 1.00 96.81 83 TRP A C 1
ATOM 608 O O . TRP A 1 83 ? 9.614 -7.203 1.929 1.00 96.81 83 TRP A O 1
ATOM 618 N N . THR A 1 84 ? 9.757 -5.228 3.006 1.00 97.31 84 THR A N 1
ATOM 619 C CA . THR A 1 84 ? 8.724 -4.529 2.243 1.00 97.31 84 THR A CA 1
ATOM 620 C C . THR A 1 84 ? 9.407 -3.698 1.157 1.00 97.31 84 THR A C 1
ATOM 622 O O . THR A 1 84 ? 10.557 -3.281 1.307 1.00 97.31 84 THR A O 1
ATOM 625 N N . TYR A 1 85 ? 8.704 -3.422 0.067 1.00 98.00 85 TYR A N 1
ATOM 626 C CA . TYR A 1 85 ? 9.206 -2.641 -1.055 1.00 98.00 85 TYR A CA 1
ATOM 627 C C . TYR A 1 85 ? 8.298 -1.452 -1.304 1.00 98.00 85 TYR A C 1
ATOM 629 O O . TYR A 1 85 ? 7.089 -1.616 -1.436 1.00 98.00 85 TYR A O 1
ATOM 637 N N . VAL A 1 86 ? 8.889 -0.264 -1.381 1.00 98.19 86 VAL A N 1
ATOM 638 C CA . VAL A 1 86 ? 8.208 0.953 -1.815 1.00 98.19 86 VAL A CA 1
ATOM 639 C C . VAL A 1 86 ? 8.490 1.149 -3.293 1.00 98.19 86 VAL A C 1
ATOM 641 O O . VAL A 1 86 ? 9.645 1.264 -3.709 1.00 98.19 86 VAL A O 1
ATOM 644 N N . ILE A 1 87 ? 7.420 1.210 -4.069 1.00 98.06 87 ILE A N 1
ATOM 645 C CA . ILE A 1 87 ? 7.429 1.426 -5.507 1.00 98.06 87 ILE A CA 1
ATOM 646 C C . ILE A 1 87 ? 6.981 2.854 -5.762 1.00 98.06 87 ILE A C 1
ATOM 648 O O . ILE A 1 87 ? 5.933 3.262 -5.261 1.00 98.06 87 ILE A O 1
ATOM 652 N N . LYS A 1 88 ? 7.773 3.609 -6.521 1.00 97.44 88 LYS A N 1
ATOM 653 C CA . LYS A 1 88 ? 7.554 5.031 -6.777 1.00 97.44 88 LYS A CA 1
ATOM 654 C C . LYS A 1 88 ? 7.398 5.314 -8.261 1.00 97.44 88 LYS A C 1
ATOM 656 O O . LYS A 1 88 ? 8.089 4.717 -9.089 1.00 97.44 88 LYS A O 1
ATOM 661 N N . ALA A 1 89 ? 6.512 6.252 -8.546 1.00 96.75 89 ALA A N 1
ATOM 662 C CA . ALA A 1 89 ? 6.388 6.921 -9.823 1.00 96.75 89 ALA A CA 1
ATOM 663 C C . ALA A 1 89 ? 7.212 8.214 -9.850 1.00 96.75 89 ALA A C 1
ATOM 665 O O . ALA A 1 89 ? 7.521 8.787 -8.799 1.00 96.75 89 ALA A O 1
ATOM 666 N N . ASP A 1 90 ? 7.473 8.725 -11.051 1.00 94.62 90 ASP A N 1
ATOM 667 C CA . ASP A 1 90 ? 8.098 10.041 -11.246 1.00 94.62 90 ASP A CA 1
ATOM 668 C C . ASP A 1 90 ? 7.230 11.211 -10.755 1.00 94.62 90 ASP A C 1
ATOM 670 O O . ASP A 1 90 ? 7.747 12.265 -10.387 1.00 94.62 90 ASP A O 1
ATOM 674 N N . ASP A 1 91 ? 5.907 11.032 -10.690 1.00 93.06 91 ASP A N 1
ATOM 675 C CA . ASP A 1 91 ? 4.965 12.051 -10.200 1.00 93.06 91 ASP A CA 1
ATOM 676 C C . ASP A 1 91 ? 4.904 12.140 -8.659 1.00 93.06 91 ASP A C 1
ATOM 678 O O . ASP A 1 91 ? 4.105 12.895 -8.099 1.00 93.06 91 ASP A O 1
ATOM 682 N N . GLY A 1 92 ? 5.741 11.365 -7.963 1.00 93.88 92 GLY A N 1
ATOM 683 C CA . GLY A 1 92 ? 5.787 11.286 -6.506 1.00 93.88 92 GLY A CA 1
ATOM 684 C C . GLY A 1 92 ? 4.760 10.335 -5.893 1.00 93.88 92 GLY A C 1
ATOM 685 O O . GLY A 1 92 ? 4.806 10.113 -4.680 1.00 93.88 92 GLY A O 1
ATOM 686 N N . TYR A 1 93 ? 3.864 9.734 -6.684 1.00 94.56 93 TYR A N 1
ATOM 687 C CA . TYR A 1 93 ? 3.021 8.649 -6.199 1.00 94.56 93 TYR A CA 1
ATOM 688 C C . TYR A 1 93 ? 3.888 7.469 -5.758 1.00 94.56 93 TYR A C 1
ATOM 690 O O . TYR A 1 93 ? 4.855 7.094 -6.420 1.00 94.56 93 TYR A O 1
ATOM 698 N N . ALA A 1 94 ? 3.533 6.873 -4.626 1.00 96.19 94 ALA A N 1
ATOM 699 C CA . ALA A 1 94 ? 4.229 5.722 -4.094 1.00 96.19 94 ALA A CA 1
ATOM 700 C C . ALA A 1 94 ? 3.250 4.752 -3.445 1.00 96.19 94 ALA A C 1
ATOM 702 O O . ALA A 1 94 ? 2.186 5.136 -2.962 1.00 96.19 94 ALA A O 1
ATOM 703 N N . MET A 1 95 ? 3.647 3.492 -3.411 1.00 96.31 95 MET A N 1
ATOM 704 C CA . MET A 1 95 ? 2.906 2.417 -2.771 1.00 96.31 95 MET A CA 1
ATOM 705 C C . MET A 1 95 ? 3.878 1.417 -2.157 1.00 96.31 95 MET A C 1
ATOM 707 O O . MET A 1 95 ? 5.010 1.292 -2.625 1.00 96.31 95 MET A O 1
ATOM 711 N N . ALA A 1 96 ? 3.434 0.680 -1.144 1.00 97.38 96 ALA A N 1
ATOM 712 C CA . ALA A 1 96 ? 4.237 -0.360 -0.520 1.00 97.38 96 ALA A CA 1
ATOM 713 C C . ALA A 1 96 ? 3.614 -1.744 -0.718 1.00 97.38 96 ALA A C 1
ATOM 715 O O . ALA A 1 96 ? 2.394 -1.907 -0.661 1.00 97.38 96 ALA A O 1
ATOM 716 N N . VAL A 1 97 ? 4.468 -2.736 -0.959 1.00 97.50 97 VAL A N 1
ATOM 717 C CA . VAL A 1 97 ? 4.089 -4.135 -1.180 1.00 97.50 97 VAL A CA 1
ATOM 718 C C . VAL A 1 97 ? 5.080 -5.076 -0.502 1.00 97.50 97 VAL A C 1
ATOM 720 O O . VAL A 1 97 ? 6.265 -4.765 -0.375 1.00 97.50 97 VAL A O 1
ATOM 723 N N . ASN A 1 98 ? 4.608 -6.243 -0.072 1.00 97.44 98 ASN A N 1
ATOM 724 C CA . ASN A 1 98 ? 5.480 -7.300 0.432 1.00 97.44 98 ASN A CA 1
ATOM 725 C C . ASN A 1 98 ? 6.133 -8.097 -0.711 1.00 97.44 98 ASN A C 1
ATOM 727 O O . ASN A 1 98 ? 5.827 -7.917 -1.894 1.00 97.44 98 ASN A O 1
ATOM 731 N N . TRP A 1 99 ? 7.035 -9.008 -0.347 1.00 97.62 99 TRP A N 1
ATOM 732 C CA . TRP A 1 99 ? 7.740 -9.845 -1.312 1.00 97.62 99 TRP A CA 1
ATOM 733 C C . TRP A 1 99 ? 6.823 -10.754 -2.140 1.00 97.62 99 TRP A C 1
ATOM 735 O O . TRP A 1 99 ? 7.025 -10.876 -3.345 1.00 97.62 99 TRP A O 1
ATOM 745 N N . THR A 1 100 ? 5.791 -11.349 -1.539 1.00 97.25 100 THR A N 1
ATOM 746 C CA . THR A 1 100 ? 4.839 -12.209 -2.261 1.00 97.25 100 THR A CA 1
ATOM 747 C C . THR A 1 100 ? 4.183 -11.454 -3.419 1.00 97.25 100 THR A C 1
ATOM 749 O O . THR A 1 100 ? 4.120 -11.953 -4.541 1.00 97.25 100 THR A O 1
ATOM 752 N N . VAL A 1 101 ? 3.767 -10.208 -3.179 1.00 97.38 101 VAL A N 1
ATOM 753 C CA . VAL A 1 101 ? 3.208 -9.334 -4.218 1.00 97.38 101 VAL A CA 1
ATOM 754 C C . VAL A 1 101 ? 4.264 -8.987 -5.278 1.00 97.38 101 VAL A C 1
ATOM 756 O O . VAL A 1 101 ? 3.964 -9.027 -6.471 1.00 97.38 101 VAL A O 1
ATOM 759 N N . MET A 1 102 ? 5.517 -8.728 -4.882 1.00 97.75 102 MET A N 1
ATOM 760 C CA . MET A 1 102 ? 6.629 -8.497 -5.823 1.00 97.75 102 MET A CA 1
ATOM 761 C C . MET A 1 102 ? 6.907 -9.696 -6.743 1.00 97.75 102 MET A C 1
ATOM 763 O O . MET A 1 102 ? 7.230 -9.503 -7.914 1.00 97.75 102 MET A O 1
ATOM 767 N N . GLN A 1 103 ? 6.769 -10.929 -6.248 1.00 97.69 103 GLN A N 1
ATOM 768 C CA . GLN A 1 103 ? 6.972 -12.154 -7.041 1.00 97.69 103 GLN A CA 1
ATOM 769 C C . GLN A 1 103 ? 5.928 -12.327 -8.147 1.00 97.69 103 GLN A C 1
ATOM 771 O O . GLN A 1 103 ? 6.226 -12.823 -9.243 1.00 97.69 103 GLN A O 1
ATOM 776 N N . ASN A 1 104 ? 4.705 -11.881 -7.880 1.00 97.56 104 ASN A N 1
ATOM 777 C CA . ASN A 1 104 ? 3.613 -11.975 -8.839 1.00 97.56 104 ASN A CA 1
ATOM 778 C C . ASN A 1 104 ? 3.548 -10.760 -9.770 1.00 97.56 104 ASN A C 1
ATOM 780 O O . ASN A 1 104 ? 2.994 -10.874 -10.864 1.00 97.56 104 ASN A O 1
ATOM 784 N N . GLY A 1 105 ? 4.164 -9.644 -9.379 1.00 98.19 105 GLY A N 1
ATOM 785 C CA . GLY A 1 105 ? 4.170 -8.405 -10.141 1.00 98.19 105 GLY A CA 1
ATOM 786 C C . GLY A 1 105 ? 5.131 -8.366 -11.334 1.00 98.19 105 GLY A C 1
ATOM 787 O O . GLY A 1 105 ? 6.186 -9.011 -11.350 1.00 98.19 105 GLY A O 1
ATOM 788 N N . ILE A 1 106 ? 4.771 -7.549 -12.324 1.00 98.56 106 ILE A N 1
ATOM 789 C CA . ILE A 1 106 ? 5.615 -7.201 -13.477 1.00 98.56 106 ILE A CA 1
ATOM 790 C C . ILE A 1 106 ? 5.695 -5.684 -13.676 1.00 98.56 106 ILE A C 1
ATOM 792 O O . ILE A 1 106 ? 4.813 -4.950 -13.225 1.00 98.56 106 ILE A O 1
ATOM 796 N N . VAL A 1 107 ? 6.719 -5.238 -14.402 1.00 98.38 107 VAL A N 1
ATOM 797 C CA . VAL A 1 107 ? 6.786 -3.923 -15.055 1.00 98.38 107 VAL A CA 1
ATOM 798 C C . VAL A 1 107 ? 6.536 -4.114 -16.546 1.00 98.38 107 VAL A C 1
ATOM 800 O O . VAL A 1 107 ? 7.228 -4.891 -17.197 1.00 98.38 107 VAL A O 1
ATOM 803 N N . THR A 1 108 ? 5.550 -3.415 -17.092 1.00 97.81 108 THR A N 1
ATOM 804 C CA . THR A 1 108 ? 5.180 -3.460 -18.514 1.00 97.81 108 THR A CA 1
ATOM 805 C C . THR A 1 108 ? 5.364 -2.089 -19.141 1.00 97.81 108 THR A C 1
ATOM 807 O O . THR A 1 108 ? 5.136 -1.073 -18.480 1.00 97.81 108 THR A O 1
ATOM 810 N N . LEU A 1 109 ? 5.718 -2.068 -20.423 1.00 97.06 109 LEU A N 1
ATOM 811 C CA . LEU A 1 109 ? 5.557 -0.887 -21.260 1.00 97.06 109 LEU A CA 1
ATOM 812 C C . LEU A 1 109 ? 4.071 -0.694 -21.572 1.00 97.06 109 LEU A C 1
ATOM 814 O O . LEU A 1 109 ? 3.357 -1.666 -21.834 1.00 97.06 109 LEU A O 1
ATOM 818 N N . VAL A 1 110 ? 3.602 0.545 -21.504 1.00 96.06 110 VAL A N 1
ATOM 819 C CA . VAL A 1 110 ? 2.263 0.945 -21.931 1.00 96.06 110 VAL A CA 1
ATOM 820 C C . VAL A 1 110 ? 2.408 2.083 -22.920 1.00 96.06 110 VAL A C 1
ATOM 822 O O . VAL A 1 110 ? 3.072 3.069 -22.615 1.00 96.06 110 VAL A O 1
ATOM 825 N N . GLU A 1 111 ? 1.758 1.940 -24.068 1.00 94.38 111 GLU A N 1
ATOM 826 C CA . GLU A 1 111 ? 1.627 2.976 -25.087 1.00 94.38 111 GLU A CA 1
ATOM 827 C C . GLU A 1 111 ? 0.174 3.470 -25.078 1.00 94.38 111 GLU A C 1
ATOM 829 O O . GLU A 1 111 ? -0.766 2.673 -25.151 1.00 94.38 111 GLU A O 1
ATOM 834 N N . GLU A 1 112 ? -0.021 4.777 -24.924 1.00 92.88 112 GLU A N 1
ATOM 835 C CA . GLU A 1 112 ? -1.325 5.442 -24.958 1.00 92.88 112 GLU A CA 1
ATOM 836 C C . GLU A 1 112 ? -1.305 6.535 -26.030 1.00 92.88 112 GLU A C 1
ATOM 838 O O . GLU A 1 112 ? -0.380 7.346 -26.078 1.00 92.88 112 GLU A O 1
ATOM 843 N N . THR A 1 113 ? -2.348 6.581 -26.861 1.00 93.12 113 THR A N 1
ATOM 844 C CA . THR A 1 113 ? -2.584 7.674 -27.810 1.00 93.12 113 THR A CA 1
ATOM 845 C C . THR A 1 113 ? -3.682 8.573 -27.258 1.00 93.12 113 THR A C 1
ATOM 847 O O . THR A 1 113 ? -4.795 8.112 -26.999 1.00 93.12 113 THR A O 1
ATOM 850 N N . ASP A 1 114 ? -3.382 9.854 -27.079 1.00 90.56 114 ASP A N 1
ATOM 851 C CA . ASP A 1 114 ? -4.373 10.869 -26.735 1.00 90.56 114 ASP A CA 1
ATOM 852 C C . ASP A 1 114 ? -5.325 11.069 -27.927 1.00 90.56 114 ASP A C 1
ATOM 854 O O . ASP A 1 114 ? -4.898 11.441 -29.019 1.00 90.56 114 ASP A O 1
ATOM 858 N N . GLU A 1 115 ? -6.615 10.779 -27.741 1.00 92.88 115 GLU A N 1
ATOM 859 C CA . GLU A 1 115 ? -7.597 10.766 -28.837 1.00 92.88 115 GLU A CA 1
ATOM 860 C C . GLU A 1 115 ? -7.849 12.155 -29.447 1.00 92.88 115 GLU A C 1
ATOM 862 O O . GLU A 1 115 ? -8.189 12.256 -30.628 1.00 92.88 115 GLU A O 1
ATOM 867 N N . ASP A 1 116 ? -7.672 13.221 -28.664 1.00 92.62 116 ASP A N 1
ATOM 868 C CA . ASP A 1 116 ? -7.961 14.592 -29.089 1.00 92.62 116 ASP A CA 1
ATOM 869 C C . ASP A 1 116 ? -6.790 15.204 -29.867 1.00 92.62 116 ASP A C 1
ATOM 871 O O . ASP A 1 116 ? -6.983 15.959 -30.825 1.00 92.62 116 ASP A O 1
ATOM 875 N N . THR A 1 117 ? -5.564 14.893 -29.451 1.00 92.88 117 THR A N 1
ATOM 876 C CA . THR A 1 117 ? -4.333 15.465 -30.012 1.00 92.88 117 THR A CA 1
ATOM 877 C C . THR A 1 117 ? -3.604 14.522 -30.961 1.00 92.88 117 THR A C 1
ATOM 879 O O . THR A 1 117 ? -2.796 14.983 -31.766 1.00 92.88 117 THR A O 1
ATOM 882 N N . GLY A 1 118 ? -3.883 13.219 -30.888 1.00 91.69 118 GLY A N 1
ATOM 883 C CA . GLY A 1 118 ? -3.1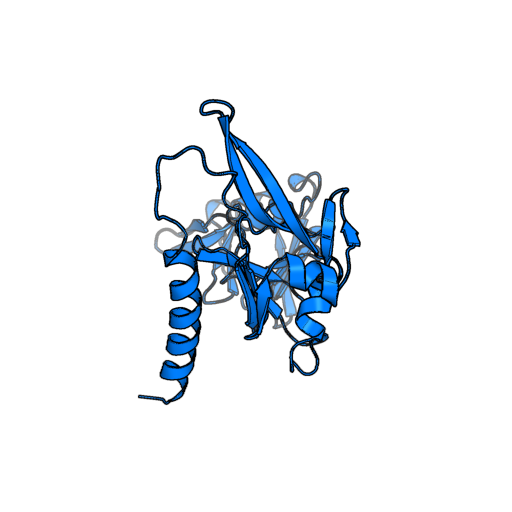35 12.172 -31.581 1.00 91.69 118 GLY A CA 1
ATOM 884 C C . GLY A 1 118 ? -1.732 11.946 -31.015 1.00 91.69 118 GLY A C 1
ATOM 885 O O . GLY A 1 118 ? -0.941 11.251 -31.645 1.00 91.69 118 GLY A O 1
ATOM 886 N N . ASN A 1 119 ? -1.399 12.546 -29.867 1.00 88.88 119 ASN A N 1
ATOM 887 C CA . ASN A 1 119 ? -0.080 12.399 -29.265 1.00 88.88 119 ASN A CA 1
ATOM 888 C C . ASN A 1 119 ? 0.072 11.005 -28.664 1.00 88.88 119 ASN A C 1
ATOM 890 O O . ASN A 1 119 ? -0.730 10.587 -27.829 1.00 88.88 119 ASN A O 1
ATOM 894 N N . GLU A 1 120 ? 1.133 10.315 -29.056 1.00 91.12 120 GLU A N 1
ATOM 895 C CA . GLU A 1 120 ? 1.516 9.040 -28.468 1.00 91.12 120 GLU A CA 1
ATOM 896 C C . GLU A 1 120 ? 2.401 9.280 -27.243 1.00 91.12 120 GLU A C 1
ATOM 898 O O . GLU A 1 120 ? 3.255 10.168 -27.213 1.00 91.12 120 GLU A O 1
ATOM 903 N N . THR A 1 121 ? 2.166 8.501 -26.195 1.00 91.50 121 THR A N 1
ATOM 904 C CA . THR A 1 121 ? 2.958 8.511 -24.969 1.00 91.50 121 THR A CA 1
ATOM 905 C C . THR A 1 121 ? 3.280 7.082 -24.579 1.00 91.50 121 THR A C 1
ATOM 907 O O . THR A 1 121 ? 2.428 6.202 -24.669 1.00 91.50 121 THR A O 1
ATOM 910 N N . ALA A 1 122 ? 4.510 6.854 -24.128 1.00 94.31 122 ALA A N 1
ATOM 911 C CA . ALA A 1 122 ? 4.951 5.565 -23.627 1.00 94.31 122 ALA A CA 1
ATOM 912 C C . ALA A 1 12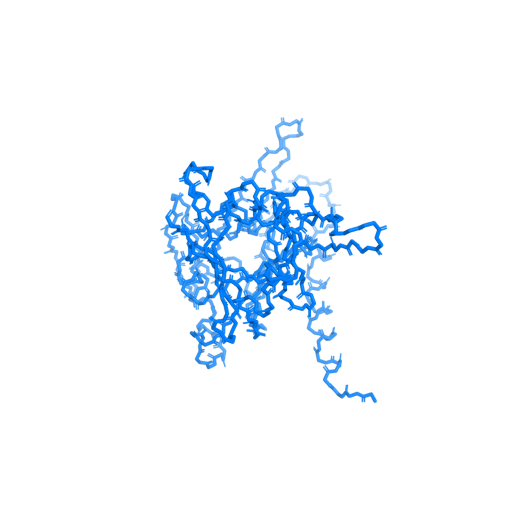2 ? 5.443 5.714 -22.187 1.00 94.31 122 ALA A C 1
ATOM 914 O O . ALA A 1 122 ? 6.164 6.660 -21.863 1.00 94.31 122 ALA A O 1
ATOM 915 N N . TYR A 1 123 ? 5.061 4.788 -21.311 1.00 95.38 123 TYR A N 1
ATOM 916 C CA . TYR A 1 123 ? 5.498 4.794 -19.918 1.00 95.38 123 TYR A CA 1
ATOM 917 C C . TYR A 1 123 ? 5.577 3.387 -19.328 1.00 95.38 123 TYR A C 1
ATOM 919 O O . TYR A 1 123 ? 4.918 2.450 -19.781 1.00 95.38 123 TYR A O 1
ATOM 927 N N . LEU A 1 124 ? 6.380 3.241 -18.272 1.00 97.56 124 LEU A N 1
ATOM 928 C CA . LEU A 1 124 ? 6.444 2.008 -17.495 1.00 97.56 124 LEU A CA 1
ATOM 929 C C . LEU A 1 124 ? 5.316 1.965 -16.470 1.00 97.56 124 LEU A C 1
ATOM 931 O O . LEU A 1 124 ? 5.020 2.956 -15.798 1.00 97.56 124 LEU A O 1
ATOM 935 N N . MET A 1 125 ? 4.703 0.797 -16.318 1.00 97.69 125 MET A N 1
ATOM 936 C CA . MET A 1 125 ? 3.635 0.576 -15.354 1.00 97.69 125 MET A CA 1
ATOM 937 C C . MET A 1 125 ? 3.846 -0.725 -14.591 1.00 97.69 125 MET A C 1
ATOM 939 O O . MET A 1 125 ? 4.158 -1.755 -15.189 1.00 97.69 125 MET A O 1
ATOM 943 N N . THR A 1 126 ? 3.600 -0.715 -13.282 1.00 97.94 126 THR A N 1
ATOM 944 C CA . THR A 1 126 ? 3.517 -1.965 -12.518 1.00 97.94 126 THR A CA 1
ATOM 945 C C . THR A 1 126 ? 2.148 -2.621 -12.642 1.00 97.94 126 THR A C 1
ATOM 947 O O . THR A 1 126 ? 1.105 -1.962 -12.685 1.00 97.94 126 THR A O 1
ATOM 950 N N . VAL A 1 127 ? 2.138 -3.951 -12.676 1.00 97.69 127 VAL A N 1
ATOM 951 C CA . VAL A 1 127 ? 0.921 -4.766 -12.692 1.00 97.69 127 VAL A CA 1
ATOM 952 C C . VAL A 1 127 ? 1.055 -5.854 -11.643 1.00 97.69 127 VAL A C 1
ATOM 954 O O . VAL A 1 127 ? 2.023 -6.608 -11.665 1.00 97.69 127 VAL A O 1
ATOM 957 N N . PHE A 1 128 ? 0.061 -5.949 -10.762 1.00 96.75 128 PHE A N 1
ATOM 958 C CA . PHE A 1 128 ? -0.046 -6.982 -9.737 1.00 96.75 128 PHE A CA 1
ATOM 959 C C . PHE A 1 128 ? -1.381 -7.710 -9.917 1.00 96.75 128 PHE A C 1
ATOM 961 O O . PHE A 1 128 ? -2.419 -7.066 -9.757 1.00 96.75 128 PHE A O 1
ATOM 968 N N . PRO A 1 129 ? -1.378 -9.009 -10.256 1.00 94.88 129 PRO A N 1
ATOM 969 C CA . PRO A 1 129 ? -2.607 -9.731 -10.593 1.00 94.88 129 PRO A CA 1
ATOM 970 C C . PRO A 1 129 ? -3.491 -9.975 -9.367 1.00 94.88 129 PRO A C 1
ATOM 972 O O . PRO A 1 129 ? -4.714 -9.985 -9.461 1.00 94.88 129 PRO A O 1
ATOM 975 N N . ASP A 1 130 ? -2.866 -10.108 -8.198 1.00 93.00 130 ASP A N 1
ATOM 976 C CA . ASP A 1 130 ? -3.550 -10.430 -6.944 1.00 93.00 130 ASP A CA 1
ATOM 977 C C . ASP A 1 130 ? -3.928 -9.181 -6.132 1.00 93.00 130 ASP A C 1
ATOM 979 O O . ASP A 1 130 ? -4.357 -9.296 -4.985 1.00 93.00 130 ASP A O 1
ATOM 983 N N . MET A 1 131 ? -3.748 -7.980 -6.696 1.00 94.19 131 MET A N 1
ATOM 984 C CA . MET A 1 131 ? -3.985 -6.720 -5.991 1.00 94.19 131 MET A CA 1
ATOM 985 C C . MET A 1 131 ? -5.074 -5.886 -6.675 1.00 94.19 131 MET A C 1
ATOM 987 O O . MET A 1 131 ? -5.205 -5.906 -7.903 1.00 94.19 131 MET A O 1
ATOM 991 N N . PRO A 1 132 ? -5.823 -5.069 -5.912 1.00 92.75 132 PRO A N 1
ATOM 992 C CA . PRO A 1 132 ? -6.751 -4.098 -6.479 1.00 92.75 132 PRO A CA 1
ATOM 993 C C . PRO A 1 132 ? -6.075 -3.187 -7.511 1.00 92.75 132 PRO A C 1
ATOM 995 O O . PRO A 1 132 ? -4.919 -2.797 -7.360 1.00 92.75 132 PRO A O 1
ATOM 998 N N . SER A 1 133 ? -6.817 -2.758 -8.535 1.00 89.38 133 SER A N 1
ATOM 999 C CA . SER A 1 133 ? -6.254 -2.010 -9.672 1.00 89.38 133 SER A CA 1
ATOM 1000 C C . SER A 1 133 ? -5.552 -0.696 -9.308 1.00 89.38 133 SER A C 1
ATOM 1002 O O . SER A 1 133 ? -4.811 -0.167 -10.130 1.00 89.38 133 SER A O 1
ATOM 1004 N N . GLY A 1 134 ? -5.819 -0.134 -8.125 1.00 87.94 134 GLY A N 1
ATOM 1005 C CA . GLY A 1 134 ? -5.140 1.067 -7.637 1.00 87.94 134 GLY A CA 1
ATOM 1006 C C . GLY A 1 134 ? -3.715 0.815 -7.126 1.00 87.94 134 GLY A C 1
ATOM 1007 O O . GLY A 1 134 ? -3.012 1.783 -6.886 1.00 87.94 134 GLY A O 1
ATOM 1008 N N . TYR A 1 135 ? -3.268 -0.444 -7.008 1.00 92.69 135 TYR A N 1
ATOM 1009 C CA . TYR A 1 135 ? -1.865 -0.820 -6.759 1.00 92.69 135 TYR A CA 1
ATOM 1010 C C . TYR A 1 135 ? -1.003 -0.728 -8.037 1.00 92.69 135 TYR A C 1
ATOM 1012 O O . TYR A 1 135 ? 0.133 -1.181 -8.057 1.00 92.69 135 TYR A O 1
ATOM 1020 N N . LYS A 1 136 ? -1.518 -0.187 -9.144 1.00 94.69 136 LYS A N 1
ATOM 1021 C CA . LYS A 1 136 ? -0.709 0.057 -10.344 1.00 94.69 136 LYS A CA 1
ATOM 1022 C C . LYS A 1 136 ? 0.006 1.397 -10.208 1.00 94.69 136 LYS A C 1
ATOM 1024 O O . LYS A 1 136 ? -0.638 2.421 -9.989 1.00 94.69 136 LYS A O 1
ATOM 1029 N N . VAL A 1 137 ? 1.319 1.398 -10.402 1.00 96.38 137 VAL A N 1
ATOM 1030 C CA . VAL A 1 137 ? 2.142 2.611 -10.471 1.00 96.38 137 VAL A CA 1
ATOM 1031 C C . VAL A 1 137 ? 2.371 2.928 -11.935 1.00 96.38 137 VAL A C 1
ATOM 1033 O O . VAL A 1 137 ? 3.111 2.208 -12.597 1.00 96.38 137 VAL A O 1
ATOM 1036 N N . LYS A 1 138 ? 1.714 3.972 -12.446 1.00 96.12 138 LYS A N 1
ATOM 1037 C CA . LYS A 1 138 ? 2.048 4.562 -13.751 1.00 96.12 138 LYS A CA 1
ATOM 1038 C C . LYS A 1 138 ? 3.324 5.394 -13.622 1.00 96.12 138 LYS A C 1
ATOM 1040 O O . LYS A 1 138 ? 3.593 5.896 -12.536 1.00 96.12 138 LYS A O 1
ATOM 1045 N N . ASN A 1 139 ? 4.066 5.561 -14.716 1.00 96.44 139 ASN A N 1
ATOM 1046 C CA . ASN A 1 139 ? 5.372 6.233 -14.721 1.00 96.44 139 ASN A CA 1
ATOM 1047 C C . ASN A 1 139 ? 6.320 5.631 -13.674 1.00 96.44 139 ASN A C 1
ATOM 1049 O O . ASN A 1 139 ? 6.922 6.349 -12.879 1.00 96.44 139 ASN A O 1
ATOM 1053 N N . PHE A 1 140 ? 6.358 4.297 -13.617 1.00 97.19 140 PHE A N 1
ATOM 1054 C CA . PHE A 1 140 ? 7.194 3.542 -12.692 1.00 97.19 140 PHE A CA 1
ATOM 1055 C C . PHE A 1 140 ? 8.663 3.945 -12.843 1.00 97.19 140 PHE A C 1
ATOM 1057 O O . PHE A 1 140 ? 9.221 3.837 -13.931 1.00 97.19 140 PHE A O 1
ATOM 1064 N N . ALA A 1 141 ? 9.270 4.350 -11.730 1.00 97.12 141 ALA A N 1
ATOM 1065 C CA . ALA A 1 141 ? 10.595 4.955 -11.724 1.00 97.12 141 ALA A CA 1
ATOM 1066 C C . ALA A 1 141 ? 11.557 4.288 -10.744 1.00 97.12 141 ALA A C 1
ATOM 1068 O O . ALA A 1 141 ? 12.763 4.226 -10.982 1.00 97.12 141 ALA A O 1
ATOM 1069 N N . THR A 1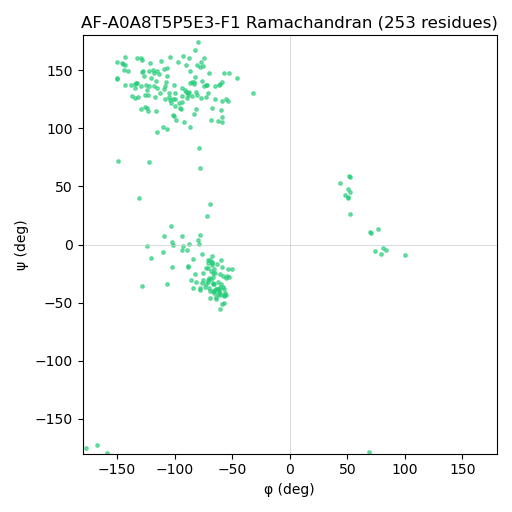 142 ? 11.076 3.829 -9.586 1.00 97.88 142 THR A N 1
ATOM 1070 C CA . THR A 1 142 ? 11.979 3.320 -8.546 1.00 97.88 142 THR A CA 1
ATOM 1071 C C . THR A 1 142 ? 11.340 2.241 -7.685 1.00 97.88 142 THR A C 1
ATOM 1073 O O . THR A 1 142 ? 10.180 2.350 -7.290 1.00 97.88 142 THR A O 1
ATOM 1076 N N . VAL A 1 143 ? 12.138 1.244 -7.302 1.00 98.19 143 VAL A N 1
ATOM 1077 C CA . VAL A 1 143 ? 11.853 0.312 -6.204 1.00 98.19 143 VAL A CA 1
ATOM 1078 C C . VAL A 1 143 ? 12.920 0.481 -5.133 1.00 98.19 143 VAL A C 1
ATOM 1080 O O . VAL A 1 143 ? 14.107 0.362 -5.415 1.00 98.19 143 VAL A O 1
ATOM 1083 N N . ILE A 1 144 ? 12.517 0.702 -3.885 1.00 96.88 144 ILE A N 1
ATOM 1084 C CA . ILE A 1 144 ? 13.426 0.682 -2.733 1.00 96.88 144 ILE A CA 1
ATOM 1085 C C . ILE A 1 144 ? 12.904 -0.271 -1.671 1.00 96.88 144 ILE A C 1
ATOM 1087 O O . ILE A 1 144 ? 11.699 -0.365 -1.444 1.00 96.88 144 ILE A O 1
ATOM 1091 N N . LYS A 1 145 ? 13.811 -0.947 -0.969 1.00 96.38 145 LYS A N 1
ATOM 1092 C CA . LYS A 1 145 ? 13.424 -1.686 0.233 1.00 96.38 145 LYS A CA 1
ATOM 1093 C C . LYS A 1 145 ? 13.047 -0.731 1.365 1.00 96.38 145 LYS A C 1
ATOM 1095 O O . LYS A 1 145 ? 13.641 0.338 1.521 1.00 96.38 145 LYS A O 1
ATOM 1100 N N . ALA A 1 146 ? 12.116 -1.163 2.197 1.00 95.12 146 ALA A N 1
ATOM 1101 C CA . ALA A 1 146 ? 11.684 -0.484 3.403 1.00 95.12 146 ALA A CA 1
ATOM 1102 C C . ALA A 1 146 ? 11.385 -1.508 4.505 1.00 95.12 146 ALA A C 1
ATOM 1104 O O . ALA A 1 146 ? 11.192 -2.698 4.252 1.00 95.12 146 ALA A O 1
ATOM 1105 N N . GLN A 1 147 ? 11.357 -1.028 5.744 1.00 93.38 147 GLN A N 1
ATOM 1106 C CA . GLN A 1 147 ? 10.923 -1.805 6.897 1.00 93.38 147 GLN A CA 1
ATOM 1107 C C . GLN A 1 147 ? 9.665 -1.143 7.441 1.00 93.38 147 GLN A C 1
ATOM 1109 O O . GLN A 1 147 ? 9.748 -0.139 8.144 1.00 93.38 147 GLN A O 1
ATOM 1114 N N . LEU A 1 148 ? 8.514 -1.678 7.046 1.00 94.12 148 LEU A N 1
ATOM 1115 C CA . LEU A 1 148 ? 7.206 -1.126 7.369 1.00 94.12 148 LEU A CA 1
ATOM 1116 C C . LEU A 1 148 ? 6.382 -2.179 8.110 1.00 94.12 148 LEU A C 1
ATOM 1118 O O . LEU A 1 148 ? 6.536 -3.376 7.871 1.00 94.12 148 LEU A O 1
ATOM 1122 N N . THR A 1 149 ? 5.499 -1.725 8.993 1.00 94.06 149 THR A N 1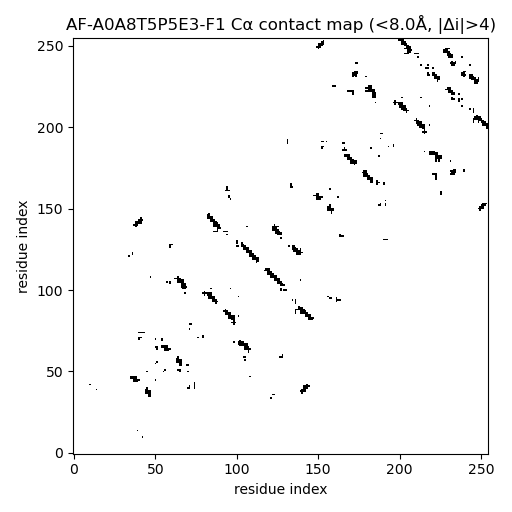
ATOM 1123 C CA . THR A 1 149 ? 4.557 -2.598 9.698 1.00 94.06 149 THR A CA 1
ATOM 1124 C C . THR A 1 149 ? 3.202 -2.508 9.002 1.00 94.06 149 THR A C 1
ATOM 1126 O O . THR A 1 149 ? 2.652 -1.406 8.932 1.00 94.06 149 THR A O 1
ATOM 1129 N N . PRO A 1 150 ? 2.659 -3.615 8.471 1.00 96.06 150 PRO A N 1
ATOM 1130 C CA . PRO A 1 150 ? 1.367 -3.583 7.810 1.00 96.06 150 PRO A CA 1
ATOM 1131 C C . PRO A 1 150 ? 0.212 -3.629 8.816 1.00 96.06 150 PRO A C 1
ATOM 1133 O O . PRO A 1 150 ? 0.316 -4.228 9.887 1.00 96.06 150 PRO A O 1
ATOM 1136 N N . VAL A 1 151 ? -0.928 -3.085 8.403 1.00 96.81 151 VAL A N 1
ATOM 1137 C CA . VAL A 1 151 ? -2.249 -3.459 8.915 1.00 96.81 151 VAL A CA 1
ATOM 1138 C C . VAL A 1 151 ? -2.874 -4.421 7.914 1.00 96.81 151 VAL A C 1
ATOM 1140 O O . VAL A 1 151 ? -2.978 -4.107 6.729 1.00 96.81 151 VAL A O 1
ATOM 1143 N N . VAL A 1 152 ? -3.286 -5.601 8.368 1.00 97.06 152 VAL A N 1
ATOM 1144 C CA . VAL A 1 152 ? -3.893 -6.616 7.495 1.00 97.06 152 VAL A CA 1
ATOM 1145 C C . VAL A 1 152 ? -5.409 -6.464 7.517 1.00 97.06 152 VAL A C 1
ATOM 1147 O O . VAL A 1 152 ? -6.021 -6.572 8.574 1.00 97.06 152 VAL A O 1
ATOM 1150 N N . LEU A 1 153 ? -6.050 -6.263 6.372 1.00 96.44 153 LEU A N 1
ATOM 1151 C CA . LEU A 1 153 ? -7.508 -6.224 6.266 1.00 96.44 153 LEU A CA 1
ATOM 1152 C C . LEU A 1 153 ? -7.960 -7.231 5.218 1.00 96.44 153 LEU A C 1
ATOM 1154 O O . LEU A 1 153 ? -7.610 -7.113 4.049 1.00 96.44 153 LEU A O 1
ATOM 1158 N N . ASN A 1 154 ? -8.749 -8.223 5.640 1.00 92.19 154 ASN A N 1
ATOM 1159 C CA . ASN A 1 154 ? -9.259 -9.280 4.757 1.00 92.19 154 ASN A CA 1
ATOM 1160 C C . ASN A 1 154 ? -8.153 -9.949 3.904 1.00 92.19 154 ASN A C 1
ATOM 1162 O O . ASN A 1 154 ? -8.314 -10.177 2.709 1.00 92.19 154 ASN A O 1
ATOM 1166 N N . GLY A 1 155 ? -6.990 -10.202 4.515 1.00 90.88 155 GLY A N 1
ATOM 1167 C CA . GLY A 1 155 ? -5.820 -10.784 3.845 1.00 90.88 155 GLY A CA 1
ATOM 1168 C C . GLY A 1 155 ? -4.989 -9.811 2.998 1.00 90.88 155 GLY A C 1
ATOM 1169 O O . GLY A 1 155 ? -3.899 -10.182 2.574 1.00 90.88 155 GLY A O 1
ATOM 1170 N N . LEU A 1 156 ? -5.450 -8.575 2.787 1.00 94.56 156 LEU A N 1
ATOM 1171 C CA . LEU A 1 156 ? -4.703 -7.530 2.091 1.00 94.56 156 LEU A CA 1
ATOM 1172 C C . LEU A 1 156 ? -3.866 -6.710 3.081 1.00 94.56 156 LEU A C 1
ATOM 1174 O O . LEU A 1 156 ? -4.373 -6.250 4.103 1.00 94.56 156 LEU A O 1
ATOM 1178 N N . GLU A 1 157 ? -2.587 -6.508 2.776 1.00 96.44 157 GLU A N 1
ATOM 1179 C CA . GLU A 1 157 ? -1.694 -5.681 3.590 1.00 96.44 157 GLU A CA 1
ATOM 1180 C C . GLU A 1 157 ? -1.751 -4.208 3.186 1.00 96.44 157 GLU A C 1
ATOM 1182 O O . GLU A 1 157 ? -1.593 -3.842 2.017 1.00 96.44 157 GLU A O 1
ATOM 1187 N N . TYR A 1 158 ? -1.910 -3.360 4.196 1.00 95.50 158 TYR A N 1
ATOM 1188 C CA . TYR A 1 158 ? -1.903 -1.913 4.086 1.00 95.50 158 TYR A CA 1
ATOM 1189 C C . TYR A 1 158 ? -0.724 -1.324 4.847 1.00 95.50 158 TYR A C 1
ATOM 1191 O O . TYR A 1 158 ? -0.495 -1.661 6.005 1.00 95.50 158 TYR A O 1
ATOM 1199 N N . TYR A 1 159 ? -0.026 -0.381 4.225 1.00 95.50 159 TYR A N 1
ATOM 1200 C CA . TYR A 1 159 ? 1.057 0.375 4.844 1.00 95.50 159 TYR A CA 1
ATOM 1201 C C . TYR A 1 159 ? 0.628 1.838 4.906 1.00 95.50 159 TYR A C 1
ATOM 1203 O O . TYR A 1 159 ? 0.397 2.445 3.864 1.00 95.50 159 TYR A O 1
ATOM 1211 N N . LEU A 1 160 ? 0.459 2.377 6.115 1.00 93.44 160 LEU A N 1
ATOM 1212 C CA . LEU A 1 160 ? -0.262 3.636 6.341 1.00 93.44 160 LEU A CA 1
ATOM 1213 C C . LEU A 1 160 ? 0.399 4.845 5.652 1.00 93.44 160 LEU A C 1
ATOM 1215 O O . LEU A 1 160 ? -0.302 5.624 5.012 1.00 93.44 160 LEU A O 1
ATOM 1219 N N . ASP A 1 161 ? 1.734 4.903 5.641 1.00 93.44 161 ASP A N 1
ATOM 1220 C CA . ASP A 1 161 ? 2.520 5.916 4.910 1.00 93.44 161 ASP A CA 1
ATOM 1221 C C . ASP A 1 161 ? 2.335 5.869 3.377 1.00 93.44 161 ASP A C 1
ATOM 1223 O O . ASP A 1 161 ? 2.719 6.793 2.659 1.00 93.44 161 ASP A O 1
ATOM 1227 N N . TYR A 1 162 ? 1.797 4.765 2.855 1.00 94.81 162 TYR A N 1
ATOM 1228 C CA . TYR A 1 162 ? 1.699 4.459 1.427 1.00 94.81 162 TYR A CA 1
ATOM 1229 C C . TYR A 1 162 ? 0.288 4.013 1.046 1.00 94.81 162 TYR A C 1
ATOM 1231 O O . TYR A 1 162 ? 0.103 3.079 0.256 1.00 94.81 162 TYR A O 1
ATOM 1239 N N . MET A 1 163 ? -0.712 4.676 1.630 1.00 93.75 163 MET A N 1
ATOM 1240 C CA . MET A 1 163 ? -2.105 4.374 1.347 1.00 93.75 163 MET A CA 1
ATOM 1241 C C . MET A 1 163 ? -2.454 4.579 -0.132 1.00 93.75 163 MET A C 1
ATOM 1243 O O . MET A 1 163 ? -2.053 5.568 -0.753 1.00 93.75 163 MET A O 1
ATOM 1247 N N . PRO A 1 164 ? -3.234 3.661 -0.726 1.00 91.81 164 PRO A N 1
ATOM 1248 C CA . PRO A 1 164 ? -3.763 3.846 -2.067 1.00 91.81 164 PRO A CA 1
ATOM 1249 C C . PRO A 1 164 ? -4.610 5.118 -2.152 1.00 91.81 164 PRO A C 1
ATOM 1251 O O . PRO A 1 164 ? -5.448 5.352 -1.290 1.00 91.81 164 PRO A O 1
ATOM 1254 N N . LYS A 1 165 ? -4.497 5.876 -3.254 1.00 90.06 165 LYS A N 1
ATOM 1255 C CA . LYS A 1 165 ? -5.230 7.147 -3.470 1.00 90.06 165 LYS A CA 1
ATOM 1256 C C . LYS A 1 165 ? -6.759 7.054 -3.306 1.00 90.06 165 LYS A C 1
ATOM 1258 O O . LYS A 1 165 ? -7.406 8.077 -3.146 1.00 90.06 165 LYS A O 1
ATOM 1263 N N . ARG A 1 166 ? -7.342 5.852 -3.414 1.00 91.62 166 ARG A N 1
ATOM 1264 C CA . ARG A 1 166 ? -8.788 5.610 -3.247 1.00 91.62 166 ARG A CA 1
ATOM 1265 C C . ARG A 1 166 ? -9.225 5.436 -1.791 1.00 91.62 166 ARG A C 1
ATOM 1267 O O . ARG A 1 166 ? -10.422 5.396 -1.542 1.00 91.62 166 ARG A O 1
ATOM 1274 N N . VAL A 1 167 ? -8.283 5.262 -0.868 1.00 95.12 167 VAL A N 1
ATOM 1275 C CA . VAL A 1 167 ? -8.558 5.252 0.567 1.00 95.12 167 VAL A CA 1
ATOM 1276 C C . VAL A 1 167 ? -8.377 6.681 1.044 1.00 95.12 167 VAL A C 1
ATOM 1278 O O . VAL A 1 167 ? -7.255 7.176 1.111 1.00 95.12 167 VAL A O 1
ATOM 1281 N N . GLU A 1 168 ? -9.483 7.364 1.308 1.00 95.56 168 GLU A N 1
ATOM 1282 C CA . GLU A 1 168 ? -9.448 8.774 1.679 1.00 95.56 168 GLU A CA 1
ATOM 1283 C C . GLU A 1 168 ? -9.246 8.943 3.189 1.00 95.56 168 GLU A C 1
ATOM 1285 O O . GLU A 1 168 ? -9.679 8.121 4.007 1.00 95.56 168 GLU A O 1
ATOM 1290 N N . GLU A 1 169 ? -8.588 10.037 3.571 1.00 96.62 169 GLU A N 1
ATOM 1291 C CA . GLU A 1 169 ? -8.641 10.497 4.952 1.00 96.62 169 GLU A CA 1
ATOM 1292 C C . GLU A 1 169 ? -10.022 11.085 5.241 1.00 96.62 169 GLU A C 1
ATOM 1294 O O . GLU A 1 169 ? -10.579 11.865 4.467 1.00 96.62 169 GLU A O 1
ATOM 1299 N N . LYS A 1 170 ? -10.563 10.745 6.405 1.00 96.44 170 LYS A N 1
ATOM 1300 C CA . LYS A 1 170 ? -11.829 11.264 6.913 1.00 96.44 170 LYS A CA 1
ATOM 1301 C C . LYS A 1 170 ? -11.609 11.796 8.321 1.00 96.44 170 LYS A C 1
ATOM 1303 O O . LYS A 1 170 ? -10.797 11.275 9.083 1.00 96.44 170 LYS A O 1
ATOM 1308 N N . THR A 1 171 ? -12.371 12.824 8.683 1.00 96.12 171 THR A N 1
ATOM 1309 C CA . THR A 1 171 ? -12.459 13.303 10.065 1.00 96.12 171 THR A CA 1
ATOM 1310 C C . THR A 1 171 ? -13.780 12.858 10.674 1.00 96.12 171 THR A C 1
ATOM 1312 O O . THR A 1 171 ? -14.840 13.076 10.089 1.00 96.12 171 THR A O 1
ATOM 1315 N N . VAL A 1 172 ? -13.724 12.259 11.862 1.00 94.38 172 VAL A N 1
ATOM 1316 C CA . VAL A 1 172 ? -14.897 11.836 12.638 1.00 94.38 172 VAL A CA 1
ATOM 1317 C C . VAL A 1 172 ? -14.944 12.574 13.969 1.00 94.38 172 VAL A C 1
ATOM 1319 O O . VAL A 1 172 ? -13.924 12.730 14.644 1.00 94.38 172 VAL A O 1
ATOM 1322 N N . ALA A 1 173 ? -16.131 13.038 14.355 1.00 91.25 173 ALA A N 1
ATOM 1323 C CA . ALA A 1 173 ? -16.377 13.592 15.681 1.00 91.25 173 ALA A CA 1
ATOM 1324 C C . ALA A 1 173 ? -16.648 12.439 16.654 1.00 91.25 173 ALA A C 1
ATOM 1326 O O . ALA A 1 173 ? -17.651 11.740 16.545 1.00 91.25 173 ALA A O 1
ATOM 1327 N N . TYR A 1 174 ? -15.734 12.214 17.592 1.00 86.31 174 TYR A N 1
ATOM 1328 C CA . TYR A 1 174 ? -15.900 11.190 18.624 1.00 86.31 174 TYR A CA 1
ATOM 1329 C C . TYR A 1 174 ? -16.772 11.683 19.785 1.00 86.31 174 TYR A C 1
ATOM 1331 O O . TYR A 1 174 ? -17.442 10.879 20.423 1.00 86.31 174 TYR A O 1
ATOM 1339 N N . ASN A 1 175 ? -16.706 12.983 20.090 1.00 86.75 175 ASN A N 1
ATOM 1340 C CA . ASN A 1 175 ? -17.643 13.703 20.953 1.00 86.75 175 ASN A CA 1
ATOM 1341 C C . ASN A 1 175 ? -17.577 15.214 20.669 1.00 86.75 175 ASN A C 1
ATOM 1343 O O . ASN A 1 175 ? -16.742 15.660 19.879 1.00 86.75 175 ASN A O 1
ATOM 1347 N N . ASP A 1 176 ? -18.374 16.004 21.392 1.00 86.50 176 ASP A N 1
ATOM 1348 C CA . ASP A 1 176 ? -18.438 17.476 21.302 1.00 86.50 176 ASP A CA 1
ATOM 1349 C C . ASP A 1 176 ? -17.083 18.211 21.379 1.00 86.50 176 ASP A C 1
AT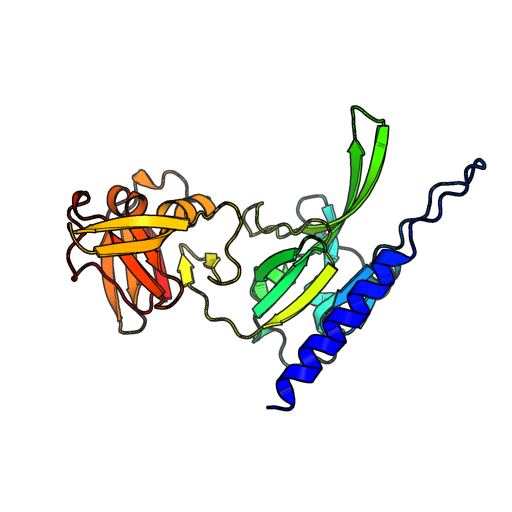OM 1351 O O . ASP A 1 176 ? -16.970 19.368 20.976 1.00 86.50 176 ASP A O 1
ATOM 1355 N N . THR A 1 177 ? -16.047 17.575 21.931 1.00 89.38 177 THR A N 1
ATOM 1356 C CA . THR A 1 177 ? -14.735 18.186 22.203 1.00 89.38 177 THR A CA 1
ATOM 1357 C C . THR A 1 177 ? -13.566 17.508 21.493 1.00 89.38 177 THR A C 1
ATOM 1359 O O . THR A 1 177 ? -12.465 18.060 21.481 1.00 89.38 177 THR A O 1
ATOM 1362 N N . TYR A 1 178 ? -13.769 16.324 20.913 1.00 89.44 178 TYR A N 1
ATOM 1363 C CA . TYR A 1 178 ? -12.708 15.526 20.306 1.00 89.44 178 TYR A CA 1
ATOM 1364 C C . TYR A 1 178 ? -13.133 14.998 18.938 1.00 89.44 178 TYR A C 1
ATOM 1366 O O . TYR A 1 178 ? -14.137 14.299 18.799 1.00 89.44 178 TYR A O 1
ATOM 1374 N N . SER A 1 179 ? -12.306 15.287 17.936 1.00 94.00 179 SER A N 1
ATOM 1375 C CA . SER A 1 179 ? -12.372 14.689 16.606 1.00 94.00 179 SER A CA 1
ATOM 1376 C C . SER A 1 179 ? -11.054 13.995 16.280 1.00 94.00 179 SER A C 1
ATOM 1378 O O . SER A 1 179 ? -10.009 14.301 16.860 1.00 94.00 179 SER A O 1
ATOM 1380 N N . ALA A 1 180 ? -11.123 13.030 15.374 1.00 94.94 180 ALA A N 1
ATOM 1381 C CA . ALA A 1 180 ? -9.981 12.278 14.886 1.00 94.94 180 ALA A CA 1
ATOM 1382 C C . ALA A 1 180 ? -9.977 12.290 13.362 1.00 94.94 180 ALA A C 1
ATOM 1384 O O . ALA A 1 180 ? -11.021 12.077 12.749 1.00 94.94 180 ALA A O 1
ATOM 1385 N N . THR A 1 181 ? -8.801 12.495 12.779 1.00 96.38 181 THR A N 1
ATOM 1386 C CA . THR A 1 181 ? -8.556 12.353 11.343 1.00 96.38 181 THR A CA 1
ATOM 1387 C C . THR A 1 181 ? -7.712 11.110 11.115 1.00 96.38 181 THR A C 1
ATOM 1389 O O . THR A 1 181 ? -6.771 10.852 11.867 1.00 96.38 181 THR A O 1
ATOM 1392 N N . GLY A 1 182 ? -8.072 10.323 10.112 1.00 97.12 182 GLY A N 1
ATOM 1393 C CA . GLY A 1 182 ? -7.341 9.125 9.727 1.00 97.12 182 GLY A CA 1
ATOM 1394 C C . GLY A 1 182 ? -7.954 8.480 8.494 1.00 97.12 182 GLY A C 1
ATOM 1395 O O . GLY A 1 182 ? -8.905 9.006 7.915 1.00 97.12 182 GLY A O 1
ATOM 1396 N N . TRP A 1 183 ? -7.437 7.320 8.114 1.00 97.62 183 TRP A N 1
ATOM 1397 C CA . TRP A 1 183 ? -7.884 6.589 6.934 1.00 97.62 183 TRP A CA 1
ATOM 1398 C C . TRP A 1 183 ? -9.275 5.994 7.143 1.00 97.62 183 TRP A C 1
ATOM 1400 O O . TRP A 1 183 ? -9.532 5.333 8.152 1.00 97.62 183 TRP A O 1
ATOM 1410 N N . SER A 1 184 ? -10.174 6.228 6.191 1.00 97.69 184 SER A N 1
ATOM 1411 C CA . SER A 1 184 ? -11.544 5.710 6.188 1.00 97.69 184 SER A CA 1
ATOM 1412 C C . SER A 1 184 ? -11.560 4.178 6.215 1.00 97.69 184 SER A C 1
ATOM 1414 O O . SER A 1 184 ? -11.116 3.518 5.271 1.00 97.69 184 SER A O 1
ATOM 1416 N N . LEU A 1 185 ? -12.097 3.589 7.291 1.00 97.62 185 LEU A N 1
ATOM 1417 C CA . LEU A 1 185 ? -12.154 2.130 7.442 1.00 97.62 185 LEU A CA 1
ATOM 1418 C C . LEU A 1 185 ? -13.035 1.482 6.368 1.00 97.62 185 LEU A C 1
ATOM 1420 O O . LEU A 1 185 ? -12.690 0.418 5.853 1.00 97.62 185 LEU A O 1
ATOM 1424 N N . SER A 1 186 ? -14.152 2.117 5.999 1.00 97.62 186 SER A N 1
ATOM 1425 C CA . SER A 1 186 ? -15.002 1.633 4.908 1.00 97.62 186 SER A CA 1
ATOM 1426 C C . SER A 1 186 ? -14.292 1.653 3.563 1.00 97.62 186 SER A C 1
ATOM 1428 O O . SER A 1 186 ? -14.463 0.711 2.792 1.00 97.62 186 SER A O 1
ATOM 1430 N N . ASP A 1 187 ? -13.478 2.672 3.275 1.00 97.50 187 ASP A N 1
ATOM 1431 C CA . ASP A 1 187 ? -12.756 2.725 2.001 1.00 97.50 187 ASP A CA 1
ATOM 1432 C C . ASP A 1 187 ? -11.660 1.671 1.950 1.00 97.50 187 ASP A C 1
ATOM 1434 O O . ASP A 1 187 ? -11.506 1.015 0.922 1.00 97.50 187 ASP A O 1
ATOM 1438 N N . MET A 1 188 ? -10.977 1.414 3.072 1.00 97.06 188 MET A N 1
ATOM 1439 C CA . MET A 1 188 ? -10.063 0.277 3.179 1.00 97.06 188 MET A CA 1
ATOM 1440 C C . MET A 1 188 ? -10.794 -1.041 2.876 1.00 97.06 188 MET A C 1
ATOM 1442 O O . MET A 1 188 ? -10.357 -1.783 2.004 1.00 97.06 188 MET A O 1
ATOM 1446 N N . VAL A 1 189 ? -11.943 -1.319 3.506 1.00 97.06 189 VAL A N 1
ATOM 1447 C CA . VAL A 1 189 ? -12.724 -2.543 3.225 1.00 97.06 189 VAL A CA 1
ATOM 1448 C C . VAL A 1 189 ? -13.147 -2.619 1.757 1.00 97.06 189 VAL A C 1
ATOM 1450 O O . VAL A 1 189 ? -12.897 -3.633 1.104 1.00 97.06 189 VAL A O 1
ATOM 1453 N N . ASN A 1 190 ? -13.753 -1.558 1.220 1.00 95.75 190 ASN A N 1
ATOM 1454 C CA . ASN A 1 190 ? -14.217 -1.503 -0.169 1.00 95.75 190 ASN A CA 1
ATOM 1455 C C . ASN A 1 190 ? -13.074 -1.754 -1.153 1.00 95.75 190 ASN A C 1
ATOM 1457 O O . ASN A 1 190 ? -13.250 -2.414 -2.179 1.00 95.75 190 ASN A O 1
ATOM 1461 N N . TYR A 1 191 ? -11.886 -1.257 -0.826 1.00 94.75 191 TYR A N 1
ATOM 1462 C CA . TYR A 1 191 ? -10.717 -1.392 -1.670 1.00 94.75 191 TYR A CA 1
ATOM 1463 C C . TYR A 1 191 ? -10.203 -2.834 -1.772 1.00 94.75 191 TYR A C 1
ATOM 1465 O O . TYR A 1 191 ? -9.605 -3.177 -2.787 1.00 94.75 191 TYR A O 1
ATOM 1473 N N . THR A 1 192 ? -10.510 -3.711 -0.808 1.00 93.44 192 THR A N 1
ATOM 1474 C CA . THR A 1 192 ? -10.181 -5.150 -0.903 1.00 93.44 192 THR A CA 1
ATOM 1475 C C . THR A 1 192 ? -10.959 -5.893 -1.987 1.00 93.44 192 THR A C 1
ATOM 1477 O O . THR A 1 192 ? -10.604 -7.016 -2.333 1.00 93.44 192 THR A O 1
ATOM 1480 N N . GLY A 1 193 ? -12.035 -5.298 -2.516 1.00 91.69 193 GLY A N 1
ATOM 1481 C CA . GLY A 1 193 ? -12.941 -5.969 -3.447 1.00 91.69 193 GLY A CA 1
ATOM 1482 C C . GLY A 1 193 ? -13.907 -6.954 -2.779 1.00 91.69 193 GLY A C 1
ATOM 1483 O O . GLY A 1 193 ? -14.537 -7.744 -3.483 1.00 91.69 193 GLY A O 1
ATOM 1484 N N . LEU A 1 194 ? -14.046 -6.916 -1.446 1.00 94.06 194 LEU A N 1
ATOM 1485 C CA . LEU A 1 194 ? -15.047 -7.696 -0.715 1.00 94.06 194 LEU A CA 1
ATOM 1486 C C . LEU A 1 194 ? -16.452 -7.441 -1.287 1.00 94.06 194 LEU A C 1
ATOM 1488 O O . LEU A 1 194 ? -16.928 -6.306 -1.336 1.00 94.06 194 LEU A O 1
ATOM 1492 N N . ALA A 1 195 ? -17.134 -8.508 -1.701 1.00 94.62 195 ALA A N 1
ATOM 1493 C CA . ALA A 1 195 ? -18.505 -8.418 -2.186 1.00 94.62 195 ALA A CA 1
ATOM 1494 C C . ALA A 1 195 ? -19.479 -8.204 -1.017 1.00 94.62 195 ALA A C 1
ATOM 1496 O O . ALA A 1 195 ? -19.395 -8.896 -0.010 1.00 94.62 195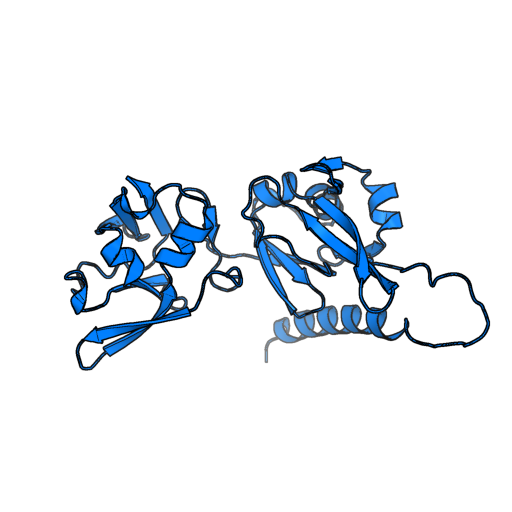 ALA A O 1
ATOM 1497 N N . ASN A 1 196 ? -20.446 -7.296 -1.183 1.00 95.50 196 ASN A N 1
ATOM 1498 C CA . ASN A 1 196 ? -21.486 -6.992 -0.189 1.00 95.50 196 ASN A CA 1
ATOM 1499 C C . ASN A 1 196 ? -20.937 -6.669 1.220 1.00 95.50 196 ASN A C 1
ATOM 1501 O O . ASN A 1 196 ? -21.348 -7.294 2.194 1.00 95.50 196 ASN A O 1
ATOM 1505 N N . PRO A 1 197 ? -20.070 -5.654 1.384 1.00 97.00 197 PRO A N 1
ATOM 1506 C CA . PRO A 1 197 ? -19.469 -5.337 2.685 1.00 97.00 197 PRO A CA 1
ATOM 1507 C C . PRO A 1 197 ? -20.509 -5.086 3.797 1.00 97.00 197 PRO A C 1
ATOM 1509 O O . PRO A 1 197 ? -20.273 -5.404 4.961 1.00 97.00 197 PRO A O 1
ATOM 1512 N N . ALA A 1 198 ? -21.703 -4.602 3.445 1.00 97.50 198 ALA A N 1
ATOM 1513 C CA . ALA A 1 198 ? -22.797 -4.379 4.386 1.00 97.50 198 ALA A CA 1
ATOM 1514 C C . ALA A 1 198 ? -23.407 -5.657 4.999 1.00 97.50 198 ALA A C 1
ATOM 1516 O O . ALA A 1 198 ? -24.094 -5.560 6.014 1.00 97.50 198 ALA A O 1
ATOM 1517 N N . SER A 1 199 ? -23.189 -6.844 4.416 1.00 97.12 199 SER A N 1
ATOM 1518 C CA . SER A 1 199 ? -23.693 -8.111 4.971 1.00 97.12 199 SER A CA 1
ATOM 1519 C C . SER A 1 199 ? -22.762 -8.761 5.994 1.00 97.12 199 SER A C 1
ATOM 1521 O O . SER A 1 199 ? -23.090 -9.832 6.501 1.00 97.12 199 SER A O 1
ATOM 1523 N N . HIS A 1 200 ? -21.626 -8.131 6.291 1.00 97.12 200 HIS A N 1
ATOM 1524 C CA . HIS A 1 200 ? -20.596 -8.670 7.171 1.00 97.12 200 HIS A CA 1
ATOM 1525 C C . HIS A 1 200 ? -20.473 -7.884 8.473 1.00 97.12 200 HIS A C 1
ATOM 1527 O O . HIS A 1 200 ? -20.820 -6.702 8.558 1.00 97.12 200 HIS A O 1
ATOM 1533 N N . ASN A 1 201 ? -19.921 -8.554 9.482 1.00 97.06 201 ASN A N 1
ATOM 1534 C CA . ASN A 1 201 ? -19.352 -7.895 10.651 1.00 97.06 201 ASN A CA 1
ATOM 1535 C C . ASN A 1 201 ? -17.825 -7.913 10.556 1.00 97.06 201 ASN A C 1
ATOM 1537 O O . ASN A 1 201 ? -17.245 -8.702 9.813 1.00 97.06 201 ASN A O 1
ATOM 1541 N N . TYR A 1 202 ? -17.181 -7.037 11.321 1.00 97.50 202 TYR A N 1
ATOM 1542 C CA . TYR A 1 202 ? -15.744 -6.810 11.230 1.00 97.50 202 TYR A CA 1
ATOM 1543 C C . TYR A 1 202 ? -15.112 -6.905 12.604 1.00 97.50 202 TYR A C 1
ATOM 1545 O O . TYR A 1 202 ? -15.417 -6.088 13.474 1.00 97.50 202 TYR A O 1
ATOM 1553 N N . THR A 1 203 ? -14.224 -7.874 12.805 1.00 97.38 203 THR A N 1
ATOM 1554 C CA . THR A 1 203 ? -13.458 -8.001 14.046 1.00 97.38 203 THR A CA 1
ATOM 1555 C C . THR A 1 203 ? -12.096 -7.335 13.889 1.00 97.38 203 THR A C 1
ATOM 1557 O O . THR A 1 203 ? -11.278 -7.737 13.065 1.00 97.38 203 THR A O 1
ATOM 1560 N N . ILE A 1 204 ? -11.853 -6.302 14.692 1.00 97.81 204 ILE A N 1
ATOM 1561 C CA . ILE A 1 204 ? -10.627 -5.500 14.699 1.00 97.81 204 ILE A CA 1
ATOM 1562 C C . ILE A 1 204 ? -9.763 -5.957 15.871 1.00 97.81 204 ILE A C 1
ATOM 1564 O O . ILE A 1 204 ? -10.235 -5.945 17.010 1.00 97.81 204 ILE A O 1
ATOM 1568 N N . TYR A 1 205 ? -8.514 -6.322 15.597 1.00 97.56 205 TYR A N 1
ATOM 1569 C CA . TYR A 1 205 ? -7.540 -6.834 16.559 1.00 97.56 205 TYR A CA 1
ATOM 1570 C C . TYR A 1 205 ? -6.392 -5.844 16.761 1.00 97.56 205 TYR A C 1
ATOM 1572 O O . TYR A 1 205 ? -5.791 -5.380 15.790 1.00 97.56 205 TYR A O 1
ATOM 1580 N N . GLY A 1 206 ? -6.081 -5.555 18.023 1.00 97.12 206 GLY A N 1
ATOM 1581 C CA . GLY A 1 206 ? -4.851 -4.890 18.447 1.00 97.12 206 GLY A CA 1
ATOM 1582 C C . GLY A 1 206 ? -3.724 -5.895 18.690 1.00 97.12 206 GLY A C 1
ATOM 1583 O O . GLY A 1 206 ? -3.971 -7.089 18.883 1.00 97.12 206 GLY A O 1
ATOM 1584 N N . ASP A 1 207 ? -2.485 -5.412 18.693 1.00 96.19 207 ASP A N 1
ATOM 1585 C CA . ASP A 1 207 ? -1.288 -6.214 18.986 1.00 96.19 207 ASP A CA 1
ATOM 1586 C C . ASP A 1 207 ? -1.292 -6.840 20.397 1.00 96.19 207 ASP A C 1
ATOM 1588 O O . ASP A 1 207 ? -0.709 -7.902 20.618 1.00 96.19 207 ASP A O 1
ATOM 1592 N N . ASP A 1 208 ? -2.010 -6.223 21.335 1.00 95.00 208 ASP A N 1
ATOM 1593 C CA . ASP A 1 208 ? -2.200 -6.653 22.720 1.00 95.00 208 ASP A CA 1
ATOM 1594 C C . ASP A 1 208 ? -3.238 -7.781 22.880 1.00 95.00 208 ASP A C 1
ATOM 1596 O O . ASP A 1 208 ? -3.503 -8.245 23.994 1.00 95.00 208 ASP A O 1
ATOM 1600 N N . GLY A 1 209 ? -3.833 -8.234 21.773 1.00 95.25 209 GLY A N 1
ATOM 1601 C CA . GLY A 1 209 ? -4.888 -9.245 21.737 1.00 95.25 209 GLY A CA 1
ATOM 1602 C C . GLY A 1 209 ? -6.287 -8.701 22.040 1.00 95.25 209 GLY A C 1
ATOM 1603 O O . GLY A 1 209 ? -7.268 -9.453 21.958 1.00 95.25 209 GLY A O 1
ATOM 1604 N N . TYR A 1 210 ? -6.424 -7.410 22.360 1.00 95.81 210 TYR A N 1
ATOM 1605 C CA . TYR A 1 210 ? -7.725 -6.767 22.479 1.00 95.81 210 TYR A CA 1
ATOM 1606 C C . TYR A 1 210 ? -8.425 -6.749 21.127 1.00 95.81 210 TYR A C 1
ATOM 1608 O O . TYR A 1 210 ? -7.829 -6.438 20.098 1.00 95.81 210 TYR A O 1
ATOM 1616 N N . ASN A 1 211 ? -9.718 -7.060 21.124 1.00 96.62 211 ASN A N 1
ATOM 1617 C CA . ASN A 1 211 ? -10.499 -7.043 19.901 1.00 96.62 211 ASN A CA 1
ATOM 1618 C C . ASN A 1 211 ? -11.946 -6.611 20.119 1.00 96.62 211 ASN A C 1
ATOM 1620 O O . ASN A 1 211 ? -12.513 -6.713 21.222 1.00 96.62 211 ASN A O 1
ATOM 1624 N N . LYS A 1 212 ? -12.539 -6.108 19.036 1.00 96.81 212 LYS A N 1
ATOM 1625 C CA . LYS A 1 212 ? -13.968 -5.812 18.944 1.00 96.81 212 LYS A CA 1
ATOM 1626 C C . LYS A 1 212 ? -14.511 -6.133 17.573 1.00 96.81 212 LYS A C 1
ATOM 1628 O O . LYS A 1 212 ? -13.931 -5.738 16.570 1.00 96.81 212 LYS A O 1
ATOM 1633 N N . THR A 1 213 ? -15.687 -6.742 17.581 1.00 95.94 213 THR A N 1
ATOM 1634 C CA . THR A 1 213 ? -16.534 -6.874 16.405 1.00 95.94 213 THR A CA 1
ATOM 1635 C C . THR A 1 213 ? -17.448 -5.657 16.289 1.00 95.94 213 THR A C 1
ATOM 1637 O O . THR A 1 213 ? -18.102 -5.269 17.266 1.00 95.94 213 THR A O 1
ATOM 1640 N N . VAL A 1 214 ? -17.480 -5.054 15.107 1.00 95.75 214 VAL A N 1
ATOM 1641 C CA . VAL A 1 214 ? -18.310 -3.897 14.761 1.00 95.75 214 VAL A CA 1
ATOM 1642 C C . VAL A 1 214 ? -19.107 -4.177 13.485 1.00 95.75 214 VAL A C 1
ATOM 1644 O O . VAL A 1 214 ? -18.773 -5.077 12.714 1.00 95.75 214 VAL A O 1
ATOM 1647 N N . THR A 1 215 ? -20.191 -3.431 13.285 1.00 96.00 215 THR A N 1
ATOM 1648 C CA . THR A 1 215 ? -21.033 -3.541 12.086 1.00 96.00 215 THR A CA 1
ATOM 1649 C C . THR A 1 215 ? -20.438 -2.748 10.924 1.00 96.00 215 THR A C 1
ATOM 1651 O O . THR A 1 215 ? -19.559 -1.906 11.117 1.00 96.00 215 THR A O 1
ATOM 1654 N N . TRP A 1 216 ? -20.957 -2.959 9.714 1.00 96.69 216 TRP A N 1
ATOM 1655 C CA . TRP A 1 216 ? -20.615 -2.122 8.564 1.00 96.69 216 TRP A CA 1
ATOM 1656 C C . TRP A 1 216 ? -20.897 -0.629 8.790 1.00 96.69 216 TRP A C 1
ATOM 1658 O O . TRP A 1 216 ? -20.050 0.198 8.467 1.00 96.69 216 TRP A O 1
ATOM 1668 N N . ASP A 1 217 ? -22.029 -0.279 9.408 1.00 95.75 217 ASP A N 1
ATOM 1669 C CA . ASP A 1 217 ? -22.352 1.121 9.728 1.00 95.75 217 ASP A CA 1
ATOM 1670 C C . ASP A 1 217 ? -21.271 1.771 10.601 1.00 95.75 217 ASP A C 1
ATOM 1672 O O . ASP A 1 217 ? -20.874 2.909 10.367 1.00 95.75 217 ASP A O 1
ATOM 1676 N N . ALA A 1 218 ? -20.710 1.017 11.551 1.00 94.94 218 ALA A N 1
ATOM 1677 C CA . ALA A 1 218 ? -19.576 1.486 12.334 1.00 94.94 218 ALA A CA 1
ATOM 1678 C C . ALA A 1 218 ? -18.322 1.679 11.468 1.00 94.94 218 ALA A C 1
ATOM 1680 O O . ALA A 1 218 ? -17.629 2.675 11.629 1.00 94.94 218 ALA A O 1
ATOM 1681 N N . MET A 1 219 ? -18.028 0.760 10.540 1.00 97.00 219 MET A N 1
ATOM 1682 C CA . MET A 1 219 ? -16.890 0.899 9.618 1.00 97.00 219 MET A CA 1
ATOM 1683 C C . MET A 1 219 ? -17.020 2.142 8.730 1.00 97.00 219 MET A C 1
ATOM 1685 O O . MET A 1 219 ? -16.024 2.826 8.510 1.00 97.00 219 MET A O 1
ATOM 1689 N N . MET A 1 220 ? -18.232 2.475 8.271 1.00 96.50 220 MET A N 1
ATOM 1690 C CA . MET A 1 220 ? -18.495 3.706 7.509 1.00 96.50 220 MET A CA 1
ATOM 1691 C C . MET A 1 220 ? -18.209 4.975 8.317 1.00 96.50 220 MET A C 1
ATOM 1693 O O . MET A 1 220 ? -17.763 5.980 7.762 1.00 96.50 220 MET A O 1
ATOM 1697 N N . ASP A 1 221 ? -18.408 4.930 9.632 1.00 95.12 221 ASP A N 1
ATOM 1698 C CA . ASP A 1 221 ? -18.184 6.049 10.553 1.00 95.12 221 ASP A CA 1
ATOM 1699 C C . ASP A 1 221 ? -16.888 5.937 11.363 1.00 95.12 221 ASP A C 1
ATOM 1701 O O . ASP A 1 221 ? -16.707 6.635 12.368 1.00 95.12 221 ASP A O 1
ATOM 1705 N N . GLY A 1 222 ? -15.984 5.061 10.930 1.00 96.31 222 GLY A N 1
ATOM 1706 C CA . GLY A 1 222 ? -14.725 4.776 11.594 1.00 96.31 222 GLY A CA 1
ATOM 1707 C C . GLY A 1 222 ? -13.513 5.213 10.783 1.00 96.31 222 GLY A C 1
ATOM 1708 O O . GLY A 1 222 ? -13.499 5.148 9.554 1.00 96.31 222 GLY A O 1
ATOM 1709 N N . VAL A 1 223 ? -12.467 5.624 11.493 1.00 97.56 223 VAL A N 1
ATOM 1710 C CA . VAL A 1 223 ? -11.157 5.940 10.916 1.00 97.56 223 VAL A CA 1
ATOM 1711 C C . VAL A 1 223 ? -10.055 5.175 11.631 1.00 97.56 223 VAL A C 1
ATOM 1713 O O . VAL A 1 223 ? -10.152 4.912 12.833 1.00 97.56 223 VAL A O 1
ATOM 1716 N N . LEU A 1 224 ? -8.996 4.852 10.896 1.00 97.62 224 LEU A N 1
ATOM 1717 C CA . LEU A 1 224 ? -7.727 4.369 11.421 1.00 97.62 224 LEU A CA 1
ATOM 1718 C C . LEU A 1 224 ? -6.728 5.528 11.442 1.00 97.62 224 LEU A C 1
ATOM 1720 O O . LEU A 1 224 ? -6.302 6.013 10.396 1.00 97.62 224 LEU A O 1
ATOM 1724 N N . ILE A 1 225 ? -6.365 5.984 12.637 1.00 95.88 225 ILE A N 1
ATOM 1725 C CA . ILE A 1 225 ? -5.393 7.065 12.809 1.00 95.88 225 ILE A CA 1
ATOM 1726 C C . ILE A 1 225 ? -3.990 6.507 12.588 1.00 95.88 225 ILE A C 1
ATOM 1728 O O . ILE A 1 225 ? -3.610 5.545 13.257 1.00 95.88 225 ILE A O 1
ATOM 1732 N N . ASP A 1 226 ? -3.243 7.134 11.683 1.00 89.62 226 ASP A N 1
ATOM 1733 C CA . ASP A 1 226 ? -1.913 6.703 11.252 1.00 89.62 226 ASP A CA 1
ATOM 1734 C C . ASP A 1 226 ? -0.890 6.674 12.406 1.00 89.62 226 ASP A C 1
ATOM 1736 O O . ASP A 1 226 ? -0.363 5.621 12.764 1.00 89.62 226 ASP A O 1
ATOM 1740 N N . ASP A 1 227 ? -0.720 7.804 13.102 1.00 85.81 227 ASP A N 1
ATOM 1741 C CA . ASP A 1 227 ? 0.322 8.015 14.124 1.00 85.81 227 ASP A CA 1
ATOM 1742 C C . ASP A 1 227 ? 0.312 7.022 15.302 1.00 85.81 227 ASP A C 1
ATOM 1744 O O . ASP A 1 227 ? 1.330 6.779 15.955 1.00 85.81 227 ASP A O 1
ATOM 1748 N N . THR A 1 228 ? -0.858 6.469 15.602 1.00 87.19 228 THR A N 1
ATOM 1749 C CA . THR A 1 228 ? -1.126 5.630 16.770 1.00 87.19 228 THR A CA 1
ATOM 1750 C C . THR A 1 228 ? -1.698 4.273 16.389 1.00 87.19 228 THR A C 1
ATOM 1752 O O . THR A 1 228 ? -1.961 3.462 17.283 1.00 87.19 228 THR A O 1
ATOM 1755 N N . VAL A 1 229 ? -1.897 4.031 15.087 1.00 93.25 229 VAL A N 1
ATOM 1756 C CA . VAL A 1 229 ? -2.531 2.837 14.511 1.00 93.25 229 VAL A CA 1
ATOM 1757 C C . VAL A 1 229 ? -3.776 2.462 15.317 1.00 93.25 229 VAL A C 1
ATOM 1759 O O . VAL A 1 229 ? -3.896 1.372 15.875 1.00 93.25 229 VAL A O 1
ATOM 1762 N N . LYS A 1 230 ? -4.675 3.432 15.496 1.00 95.19 230 LYS A N 1
ATOM 1763 C CA . LYS A 1 230 ? -5.808 3.338 16.427 1.00 95.19 230 LYS A CA 1
ATOM 1764 C C . LYS A 1 230 ? -7.119 3.598 15.711 1.00 95.19 230 LYS A C 1
ATOM 1766 O O . LYS A 1 230 ? -7.224 4.567 14.964 1.00 95.19 230 LYS A O 1
ATOM 1771 N N . THR A 1 231 ? -8.145 2.810 16.011 1.00 95.94 231 THR A N 1
ATOM 1772 C CA . THR A 1 231 ? -9.493 3.078 15.501 1.00 95.94 231 THR A CA 1
ATOM 1773 C C . THR A 1 231 ? -10.237 4.095 16.350 1.00 95.94 231 THR A C 1
ATOM 1775 O O . THR A 1 231 ? -10.175 4.089 17.584 1.00 95.94 231 THR A O 1
ATOM 1778 N N . VAL A 1 232 ? -10.966 4.980 15.680 1.00 95.38 232 VAL A N 1
ATOM 1779 C CA . VAL A 1 232 ? -11.917 5.902 16.302 1.00 95.38 232 VAL A CA 1
ATOM 1780 C C . VAL A 1 232 ? -13.199 5.894 15.489 1.00 95.38 232 VAL A C 1
ATOM 1782 O O . VAL A 1 232 ? -13.159 5.960 14.267 1.00 95.38 232 VAL A O 1
ATOM 1785 N N . PHE A 1 233 ? -14.327 5.823 16.188 1.00 94.62 233 PHE A N 1
ATOM 1786 C CA . PHE A 1 233 ? -15.666 5.807 15.610 1.00 94.62 233 PHE A CA 1
ATOM 1787 C C . PHE A 1 233 ? -16.436 7.058 16.027 1.00 94.62 233 PHE A C 1
ATOM 1789 O O . PHE A 1 233 ? -16.224 7.564 17.134 1.00 94.62 233 PHE A O 1
ATOM 1796 N N . SER A 1 234 ? -17.341 7.521 15.164 1.00 89.88 234 SER A N 1
ATOM 1797 C CA . SER A 1 234 ? -18.271 8.614 15.479 1.00 89.88 234 SER A CA 1
ATOM 1798 C C . SER A 1 234 ? -19.126 8.309 16.715 1.00 89.88 234 SER A C 1
ATOM 1800 O O . SER A 1 234 ? -19.507 7.152 16.936 1.00 89.88 234 SER A O 1
ATOM 1802 N N . GLU A 1 235 ? -19.482 9.335 17.494 1.00 83.25 235 GLU A N 1
ATOM 1803 C CA . GLU A 1 235 ? -20.437 9.213 18.608 1.00 83.25 235 GLU A CA 1
ATOM 1804 C C . GLU A 1 235 ? -21.778 8.618 18.150 1.00 83.25 235 GLU A C 1
ATOM 1806 O O . GLU A 1 235 ? -22.293 7.678 18.769 1.00 83.25 235 GLU A O 1
ATOM 1811 N N . ASP A 1 236 ? -22.274 9.091 17.005 1.00 79.19 236 ASP A N 1
ATOM 1812 C CA . ASP A 1 236 ? -23.594 8.760 16.455 1.00 79.19 236 ASP A CA 1
ATOM 1813 C C . ASP A 1 236 ? -23.736 7.288 16.046 1.00 79.19 236 ASP A C 1
ATOM 1815 O O . ASP A 1 236 ? -24.842 6.749 16.007 1.00 79.19 236 ASP A O 1
ATOM 1819 N N . SER A 1 237 ? -22.617 6.599 15.814 1.00 77.94 237 SER A N 1
ATOM 1820 C CA . SER A 1 237 ? -22.607 5.180 15.439 1.00 77.94 237 SER A CA 1
ATOM 1821 C C . SER A 1 237 ? -23.043 4.248 16.582 1.00 77.94 237 SER A C 1
ATOM 1823 O O . SER A 1 237 ? -23.238 3.050 16.381 1.00 77.94 237 SER A O 1
ATOM 1825 N N . GLY A 1 238 ? -23.122 4.745 17.823 1.00 75.88 238 GLY A N 1
ATOM 1826 C CA . GLY A 1 238 ? -23.261 3.911 19.024 1.00 75.88 238 GLY A CA 1
ATOM 1827 C C . GLY A 1 238 ? -21.969 3.172 19.419 1.00 75.88 238 GLY A C 1
ATOM 1828 O O . GLY A 1 238 ? -21.906 2.577 20.505 1.00 75.88 238 GLY A O 1
ATOM 1829 N N . PHE A 1 239 ? -20.922 3.269 18.588 1.00 76.12 239 PHE A N 1
ATOM 1830 C CA . PHE A 1 239 ? -19.573 2.748 18.813 1.00 76.12 239 PHE A CA 1
ATOM 1831 C C . PHE A 1 239 ? -18.570 3.827 19.251 1.00 76.12 239 PHE A C 1
ATOM 1833 O O . PHE A 1 239 ? -17.442 3.481 19.590 1.00 76.12 239 PHE A O 1
ATOM 1840 N N . GLY A 1 240 ? -18.965 5.099 19.379 1.00 65.94 240 GLY A N 1
ATOM 1841 C CA . GLY A 1 240 ? -18.131 6.194 19.910 1.00 65.94 240 GLY A CA 1
ATOM 1842 C C . GLY A 1 240 ? -17.814 6.108 21.412 1.00 65.94 240 GLY A C 1
ATOM 1843 O O . GLY A 1 240 ? -17.751 7.107 22.116 1.00 65.94 240 GLY A O 1
ATOM 1844 N N . LYS A 1 241 ? -17.630 4.900 21.953 1.00 72.88 241 LYS A N 1
ATOM 1845 C CA . LYS A 1 241 ? -17.177 4.660 23.330 1.00 72.88 241 LYS A CA 1
ATOM 1846 C C . LYS A 1 241 ? -15.731 4.187 23.301 1.00 72.88 241 LYS A C 1
ATOM 1848 O O . LYS A 1 241 ? -15.366 3.376 22.457 1.00 72.88 241 LYS A O 1
ATOM 1853 N N . THR A 1 242 ? -14.940 4.569 24.302 1.00 74.50 242 THR A N 1
ATOM 1854 C CA . THR A 1 242 ? -13.511 4.205 24.419 1.00 74.50 242 THR A CA 1
ATOM 1855 C C . THR A 1 242 ? -13.235 2.703 24.311 1.00 74.50 242 THR A C 1
ATOM 1857 O O . THR A 1 242 ? -12.175 2.309 23.844 1.00 74.50 242 THR A O 1
ATOM 1860 N N . LYS A 1 243 ? -14.195 1.845 24.682 1.00 80.06 243 LYS A N 1
ATOM 1861 C CA . LYS A 1 243 ? -14.095 0.381 24.537 1.00 80.06 243 LYS A CA 1
ATOM 1862 C C . LYS A 1 243 ? -14.084 -0.125 23.083 1.00 80.06 243 LYS A C 1
ATOM 1864 O O . LYS A 1 243 ? -13.912 -1.317 22.873 1.00 80.06 243 LYS A O 1
ATOM 1869 N N . TYR A 1 244 ? -14.358 0.729 22.104 1.00 82.62 244 TYR A N 1
ATOM 1870 C CA . TYR A 1 244 ? -14.245 0.414 20.679 1.00 82.62 244 TYR A CA 1
ATOM 1871 C C . TYR A 1 244 ? -13.072 1.148 20.030 1.00 82.62 244 TYR A C 1
ATOM 1873 O O . TYR A 1 244 ? -12.917 1.077 18.823 1.00 82.62 244 TYR A O 1
ATOM 1881 N N . MET A 1 245 ? -12.229 1.826 20.814 1.00 89.62 245 MET A N 1
ATOM 1882 C CA . MET A 1 245 ? -10.940 2.310 20.336 1.00 89.62 245 MET A CA 1
ATOM 1883 C C . MET A 1 245 ? -9.918 1.194 20.510 1.00 89.62 245 MET A C 1
ATOM 1885 O O . MET A 1 245 ? -9.442 0.949 21.621 1.00 89.62 245 MET A O 1
ATOM 1889 N N . ILE A 1 246 ? -9.602 0.506 19.422 1.00 92.81 246 ILE A N 1
ATOM 1890 C CA . ILE A 1 246 ? -8.552 -0.509 19.399 1.00 92.81 246 ILE A CA 1
ATOM 1891 C C . ILE A 1 246 ? 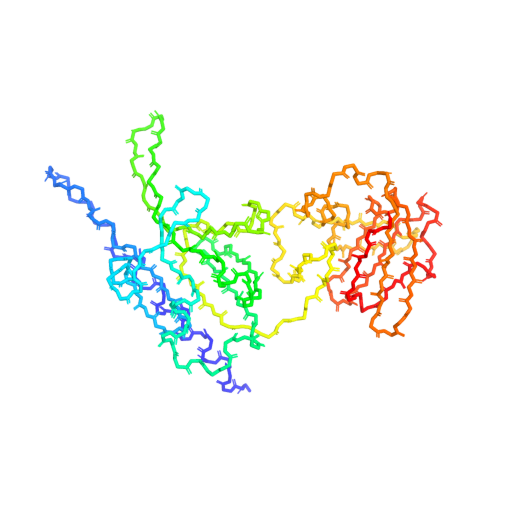-7.262 0.217 19.040 1.00 92.81 246 ILE A C 1
ATOM 1893 O O . ILE A 1 246 ? -7.231 0.968 18.069 1.00 92.81 246 ILE A O 1
ATOM 1897 N N . LYS A 1 247 ? -6.225 0.056 19.861 1.00 94.62 247 LYS A N 1
ATOM 1898 C CA . LYS A 1 247 ? -4.895 0.630 19.626 1.00 94.62 247 LYS A CA 1
ATOM 1899 C C . LYS A 1 247 ? -4.001 -0.412 18.976 1.00 94.62 247 LYS A C 1
ATOM 1901 O O . LYS A 1 247 ? -4.250 -1.600 19.161 1.00 94.62 247 LYS A O 1
ATOM 1906 N N . TYR A 1 248 ? -2.968 0.054 18.278 1.00 94.50 248 TYR A N 1
ATOM 1907 C CA . TYR A 1 248 ? -1.982 -0.809 17.629 1.00 94.50 248 TYR A CA 1
ATOM 1908 C C . TYR A 1 248 ? -2.660 -1.886 16.779 1.00 94.50 248 TYR A C 1
ATOM 1910 O O . TYR A 1 248 ? -2.397 -3.077 16.923 1.00 94.50 248 TYR A O 1
ATOM 1918 N N . VAL A 1 249 ? -3.623 -1.463 15.959 1.00 94.56 249 VAL A N 1
ATOM 1919 C CA . VAL A 1 249 ? -4.398 -2.366 15.113 1.00 94.56 249 VAL A CA 1
ATOM 1920 C C . VAL A 1 249 ? -3.454 -3.119 14.190 1.00 94.56 249 VAL A C 1
ATOM 1922 O O . VAL A 1 249 ? -2.711 -2.517 13.425 1.00 94.56 249 VAL A O 1
ATOM 1925 N N . VAL A 1 250 ? -3.514 -4.444 14.253 1.00 95.56 250 VAL A N 1
ATOM 1926 C CA . VAL A 1 250 ? -2.706 -5.337 13.413 1.00 95.56 250 VAL A CA 1
ATOM 1927 C C . VAL A 1 250 ? -3.544 -5.995 12.332 1.00 95.56 250 VAL A C 1
ATOM 1929 O O . VAL A 1 250 ? -3.056 -6.264 11.234 1.00 95.56 250 VAL A O 1
ATOM 1932 N N . THR A 1 251 ? -4.813 -6.291 12.619 1.00 96.94 251 THR A N 1
ATOM 1933 C CA . THR A 1 251 ? -5.657 -7.057 11.702 1.00 96.94 251 THR A CA 1
ATOM 1934 C C . THR A 1 251 ? -7.127 -6.677 11.826 1.00 96.94 251 THR A C 1
ATOM 1936 O O . THR A 1 251 ? -7.633 -6.450 12.924 1.00 96.94 251 THR A O 1
ATOM 1939 N N . ILE A 1 252 ? -7.823 -6.652 10.695 1.00 96.94 252 ILE A N 1
ATOM 1940 C CA . ILE A 1 252 ? -9.274 -6.525 10.583 1.00 96.94 252 ILE A CA 1
ATOM 1941 C C . ILE A 1 252 ? -9.783 -7.720 9.769 1.00 96.94 252 ILE A C 1
ATOM 1943 O O . ILE A 1 252 ? -9.419 -7.900 8.603 1.00 96.94 252 ILE A O 1
ATOM 1947 N N . VAL A 1 253 ? -10.608 -8.553 10.400 1.00 96.00 253 VAL A N 1
ATOM 1948 C CA . VAL A 1 253 ? -11.160 -9.789 9.827 1.00 96.00 253 VAL A CA 1
ATOM 1949 C C . VAL A 1 253 ? -12.638 -9.594 9.506 1.00 96.00 253 VAL A C 1
ATOM 1951 O O . VAL A 1 253 ? -13.362 -8.958 10.271 1.00 96.00 253 VAL A O 1
ATOM 1954 N N . VAL A 1 254 ? -13.062 -10.141 8.370 1.00 95.00 254 VAL A N 1
ATOM 1955 C CA . VAL A 1 254 ? -14.462 -10.199 7.939 1.00 95.00 254 VAL A CA 1
ATOM 1956 C C . VAL A 1 254 ? -15.086 -11.478 8.497 1.00 95.00 254 VAL A C 1
ATOM 1958 O O . VAL A 1 254 ? -14.520 -12.556 8.315 1.00 95.00 254 VAL A O 1
ATOM 1961 N N . GLU A 1 255 ? -16.231 -11.349 9.163 1.00 91.44 255 GLU A N 1
ATOM 1962 C CA . GLU A 1 255 ? -17.015 -12.459 9.732 1.00 91.44 255 GLU A CA 1
ATOM 1963 C C . GLU A 1 255 ? -18.212 -12.849 8.847 1.00 91.44 255 GLU A C 1
ATOM 1965 O O . GLU A 1 255 ? -18.790 -11.962 8.162 1.00 91.44 255 GLU A O 1
#

Sequence (255 aa):
MNKITWIIIAVVAAVLLVAALGLSMNDDGAKDPEYVLSANINGSDYTYAEMMDEFGTKTVDGKEGVSLSAMVNDTALANPETWTYVIKADDGYAMAVNWTVMQNGIVTLVEETDEDTGNETAYLMTVFPDMPSGYKVKNFATVIKAQLTPVVLNGLEYYLDYMPKRVEEKTVAYNDTYSATGWSLSDMVNYTGLANPASHNYTIYGDDGYNKTVTWDAMMDGVLIDDTVKTVFSEDSGFGKTKYMIKYVVTIVVE

Nearest PDB structures (foldseek):
  8p5d-assembly1_LM0  TM=4.285E-01  e=1.387E+00  Spraguea lophii 42_110
  4n7q-assembly1_A  TM=4.753E-01  e=7.470E+00  Arabidopsis thaliana
  4kop-assembly1_D  TM=3.206E-01  e=9.350E+00  Arabidopsis thaliana
  8dp1-assembly1_W  TM=2.226E-01  e=8.357E+00  Human immunodeficiency virus 1

Radius of gyration: 21.57 Å; Cα contacts (8 Å, |Δi|>4): 496; chains: 1; bounding box: 49×34×64 Å

Secondary structure (DSSP, 8-state):
--THHHHHHHHHHHHTTTGGGS-----S---------EEEETTEEEEHHHHHHHH--EEETTEEEEEHHHHHHHSS-S-GGG-EEEEEETTS-EEEEEHHHHHH-EEEEEEEE-TTT--EEEEEEEE-TTS-GGG--BSEEEEEEE--PPEEETTEEE-GGG--TTS-EEEEEEETTEEEEEEEHHHHHHHTT-S-GGG-EEEEEETTS-EEEEEHHHHHTEEEETTTTEEEE-GGGTT-SGGG--SSEEEEEE-

Mean predicted aligned error: 7.77 Å

pLDDT: mean 87.49, std 18.1, range [36.41, 98.56]

Foldseek 3Di:
DDPVVVVVVVLVVVLVVVVPPPDDDDPDPDDDDPDQQWAAEANDIDTQVRQCVVQNWDDDPNFIFHQQLSSNVPDPDPPQQQWKKWWAAPVGQIAIDGVVQSRQKGKGKDWDQDPVPRDIDIAIWMDGRQFFPLPIHTNTHYMHTDDFAFAAEANDTDGQVNHRPQFDWDWAALDPVDIAIATQQLSVNVRNVDPPQQVWWKWWAAPVRQIDIDGSLQSRQWHQHNVFRWIAGHNVRVCSDPSNIGTRTRYMHID